Protein AF-0000000080322173 (afdb_homodimer)

Sequence (264 aa):
MVVIEVETRKREEVVDITERIREAVRGKSGIAVVYSTHTTTGLIINEAEAGLMEDIIAHLSNLVPYRAGYRHDMIDSNADAHIKASLLGNSVIIPVEDGRLLLGTWQRILFVELDGPRRRKVHVIVYEAEKGMVVIEVETRKREEVVDITERIREAVRGKSGIAVVYSTHTTTGLIINEAEAGLMEDIIAHLSNLVPYRAGYRHDMIDSNADAHIKASLLGNSVIIPVEDGRLLLGTWQRILFVELDGPRRRKVHVIVYEAEKG

Radius of gyration: 18.62 Å; Cα contacts (8 Å, |Δi|>4): 624; chains: 2; bounding box: 44×54×42 Å

Structure (mmCIF, N/CA/C/O backbone):
data_AF-0000000080322173-model_v1
#
loop_
_entity.id
_entity.type
_entity.pdbx_description
1 polymer 'Secondary thiamine-phosphate synthase enzyme'
#
loop_
_atom_site.group_PDB
_atom_site.id
_atom_site.type_symbol
_atom_site.label_atom_id
_atom_site.label_alt_id
_atom_site.label_comp_id
_atom_site.label_asym_id
_atom_site.label_entity_id
_atom_site.label_seq_id
_atom_site.pdbx_PDB_ins_code
_atom_site.Cartn_x
_atom_site.Cartn_y
_atom_site.Cartn_z
_atom_site.occupancy
_atom_site.B_iso_or_equiv
_atom_site.auth_seq_id
_atom_site.auth_comp_id
_atom_site.auth_asym_id
_atom_site.auth_atom_id
_atom_site.pdbx_PDB_model_num
ATOM 1 N N . MET A 1 1 ? -7.84 19.281 2.578 1 89.19 1 MET A N 1
ATOM 2 C CA . MET A 1 1 ? -6.691 18.516 2.1 1 89.19 1 MET A CA 1
ATOM 3 C C . MET A 1 1 ? -5.477 19.406 1.914 1 89.19 1 MET A C 1
ATOM 5 O O . MET A 1 1 ? -5.582 20.5 1.341 1 89.19 1 MET A O 1
ATOM 9 N N . VAL A 1 2 ? -4.355 18.969 2.477 1 94.06 2 VAL A N 1
ATOM 10 C CA . VAL A 1 2 ? -3.082 19.672 2.35 1 94.06 2 VAL A CA 1
ATOM 11 C C . VAL A 1 2 ? -2.094 18.812 1.566 1 94.06 2 VAL A C 1
ATOM 13 O O . VAL A 1 2 ? -2.027 17.594 1.765 1 94.06 2 VAL A O 1
ATOM 16 N N . VAL A 1 3 ? -1.351 19.453 0.607 1 97.12 3 VAL A N 1
ATOM 17 C CA . VAL A 1 3 ? -0.304 18.75 -0.124 1 97.12 3 VAL A CA 1
ATOM 18 C C . VAL A 1 3 ? 1.068 19.219 0.345 1 97.12 3 VAL A C 1
ATOM 20 O O . VAL A 1 3 ? 1.346 20.422 0.349 1 97.12 3 VAL A O 1
ATOM 23 N N . ILE A 1 4 ? 1.886 18.312 0.67 1 97.38 4 ILE A N 1
ATOM 24 C CA . ILE A 1 4 ? 3.252 18.594 1.098 1 97.38 4 ILE A CA 1
ATOM 25 C C . ILE A 1 4 ? 4.234 18.125 0.027 1 97.38 4 ILE A C 1
ATOM 27 O O . ILE A 1 4 ? 4.066 17.047 -0.542 1 97.38 4 ILE A O 1
ATOM 31 N N . GLU A 1 5 ? 5.23 18.938 -0.159 1 97.94 5 GLU A N 1
ATOM 32 C CA . GLU A 1 5 ? 6.301 18.547 -1.071 1 97.94 5 GLU A CA 1
ATOM 33 C C . GLU A 1 5 ? 7.488 17.969 -0.312 1 97.94 5 GLU A C 1
ATOM 35 O O . GLU A 1 5 ? 7.863 18.469 0.749 1 97.94 5 GLU A O 1
ATOM 40 N N . VAL A 1 6 ? 7.996 16.891 -0.832 1 98.19 6 VAL A N 1
ATOM 41 C CA . VAL A 1 6 ? 9.172 16.25 -0.255 1 98.19 6 VAL A CA 1
ATOM 42 C C . VAL A 1 6 ? 10.266 16.125 -1.313 1 98.19 6 VAL A C 1
A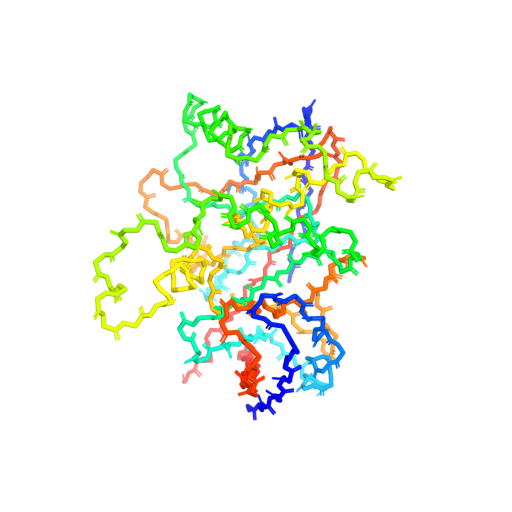TOM 44 O O . VAL A 1 6 ? 10.102 15.422 -2.309 1 98.19 6 VAL A O 1
ATOM 47 N N . GLU A 1 7 ? 11.344 16.766 -1.12 1 98.06 7 GLU A N 1
ATOM 48 C CA . GLU A 1 7 ? 12.5 16.656 -2.006 1 98.06 7 GLU A CA 1
ATOM 49 C C . GLU A 1 7 ? 13.516 15.656 -1.463 1 98.06 7 GLU A C 1
ATOM 51 O O . GLU A 1 7 ? 13.938 15.758 -0.309 1 98.06 7 GLU A O 1
ATOM 56 N N . THR A 1 8 ? 13.875 14.727 -2.312 1 98.38 8 THR A N 1
ATOM 57 C CA . THR A 1 8 ? 14.844 13.719 -1.881 1 98.38 8 THR A CA 1
ATOM 58 C C . THR A 1 8 ? 16.156 13.891 -2.625 1 98.38 8 THR A C 1
ATOM 60 O O . THR A 1 8 ? 16.219 14.562 -3.654 1 98.38 8 THR A O 1
ATOM 63 N N . ARG A 1 9 ? 17.266 13.219 -2.066 1 98.06 9 ARG A N 1
ATOM 64 C CA . ARG A 1 9 ? 18.594 13.5 -2.564 1 98.06 9 ARG A CA 1
ATOM 65 C C . ARG A 1 9 ? 19.297 12.219 -3.018 1 98.06 9 ARG A C 1
ATOM 67 O O . ARG A 1 9 ? 20.344 12.273 -3.668 1 98.06 9 ARG A O 1
ATOM 74 N N . LYS A 1 10 ? 18.781 11.094 -2.662 1 97.94 10 LYS A N 1
ATOM 75 C CA . LYS A 1 10 ? 19.328 9.781 -2.994 1 97.94 10 LYS A CA 1
ATOM 76 C C . LYS A 1 10 ? 18.281 8.883 -3.631 1 97.94 10 LYS A C 1
ATOM 78 O O . LYS A 1 10 ? 17.078 9.18 -3.559 1 97.94 10 LYS A O 1
ATOM 83 N N . ARG A 1 11 ? 18.75 7.855 -4.305 1 98.19 11 ARG A N 1
ATOM 84 C CA . ARG A 1 11 ? 17.812 6.91 -4.891 1 98.19 11 ARG A CA 1
ATOM 85 C C . ARG A 1 11 ? 16.891 6.324 -3.828 1 98.19 11 ARG A C 1
ATOM 87 O O . ARG A 1 11 ? 15.68 6.207 -4.043 1 98.19 11 ARG A O 1
ATOM 94 N N . GLU A 1 12 ? 17.547 5.891 -2.75 1 98.62 12 GLU A N 1
ATOM 95 C CA . GLU A 1 12 ? 16.797 5.414 -1.594 1 98.62 12 GLU A CA 1
ATOM 96 C C . GLU A 1 12 ? 17.109 6.242 -0.351 1 98.62 12 GLU A C 1
ATOM 98 O O . GLU A 1 12 ? 18.281 6.383 0.028 1 98.62 12 GLU A O 1
ATOM 103 N N . GLU A 1 13 ? 16.047 6.746 0.232 1 98.19 13 GLU A N 1
ATOM 104 C CA . GLU A 1 13 ? 16.188 7.688 1.339 1 98.19 13 GLU A CA 1
ATOM 105 C C . GLU A 1 13 ? 14.938 7.707 2.213 1 98.19 13 GLU A C 1
ATOM 107 O O . GLU A 1 13 ? 13.82 7.672 1.703 1 98.19 13 GLU A O 1
ATOM 112 N N . VAL A 1 14 ? 15.172 7.742 3.561 1 98.69 14 VAL A N 1
ATOM 113 C CA . VAL A 1 14 ? 14.062 7.934 4.492 1 98.69 14 VAL A CA 1
ATOM 114 C C . VAL A 1 14 ? 14.047 9.383 4.977 1 98.69 14 VAL A C 1
ATOM 116 O O . VAL A 1 14 ? 15.062 9.906 5.43 1 98.69 14 VAL A O 1
ATOM 119 N N . VAL A 1 15 ? 12.914 10.055 4.828 1 98.69 15 VAL A N 1
ATOM 120 C CA . VAL A 1 15 ? 12.758 11.453 5.215 1 98.69 15 VAL A CA 1
ATOM 121 C C . VAL A 1 15 ? 11.695 11.57 6.305 1 98.69 15 VAL A C 1
ATOM 123 O O . VAL A 1 15 ? 10.562 11.102 6.133 1 98.69 15 VAL A O 1
ATOM 126 N N . ASP A 1 16 ? 12.047 12.148 7.445 1 98.62 16 ASP A N 1
ATOM 127 C CA . ASP A 1 16 ? 11.086 12.445 8.508 1 98.62 16 ASP A CA 1
ATOM 128 C C . ASP A 1 16 ? 10.227 13.656 8.133 1 98.62 16 ASP A C 1
ATOM 130 O O . ASP A 1 16 ? 10.719 14.781 8.086 1 98.62 16 ASP A O 1
ATOM 134 N N . ILE A 1 17 ? 8.93 13.391 7.953 1 98.62 17 ILE A N 1
ATOM 135 C CA . ILE A 1 17 ? 8.07 14.484 7.516 1 98.62 17 ILE A CA 1
ATOM 136 C C . ILE A 1 17 ? 7.066 14.82 8.617 1 98.62 17 ILE A C 1
ATOM 138 O O . ILE A 1 17 ? 6.031 15.438 8.359 1 98.62 17 ILE A O 1
ATOM 142 N N . THR A 1 18 ? 7.32 14.484 9.844 1 98.5 18 THR A N 1
ATOM 143 C CA . THR A 1 18 ? 6.406 14.594 10.977 1 98.5 18 THR A CA 1
ATOM 144 C C . THR A 1 18 ? 6 16.047 11.203 1 98.5 18 THR A C 1
ATOM 146 O O . THR A 1 18 ? 4.816 16.359 11.352 1 98.5 18 THR A O 1
ATOM 149 N N . GLU A 1 19 ? 6.941 16.922 11.211 1 98 19 GLU A N 1
ATOM 150 C CA . GLU A 1 19 ? 6.645 18.312 11.516 1 98 19 GLU A CA 1
ATOM 151 C C . GLU A 1 19 ? 5.77 18.938 10.43 1 98 19 GLU A C 1
ATOM 153 O O . GLU A 1 19 ? 4.918 19.781 10.719 1 98 19 GLU A O 1
ATOM 158 N N . ARG A 1 20 ? 5.98 18.562 9.188 1 97.88 20 ARG A N 1
ATOM 159 C CA . ARG A 1 20 ? 5.148 19.062 8.094 1 97.88 20 ARG A CA 1
ATOM 160 C C . ARG A 1 20 ? 3.709 18.578 8.242 1 97.88 20 ARG A C 1
ATOM 162 O O . ARG A 1 20 ? 2.766 19.312 7.945 1 97.88 20 ARG A O 1
ATOM 169 N N . ILE A 1 21 ? 3.57 17.281 8.727 1 98.25 21 ILE A N 1
ATOM 170 C CA . ILE A 1 21 ? 2.236 16.734 8.953 1 98.25 21 ILE A CA 1
ATOM 171 C C . ILE A 1 21 ? 1.567 17.469 10.109 1 98.25 21 ILE A C 1
ATOM 173 O O . ILE A 1 21 ? 0.382 17.797 10.039 1 98.25 21 ILE A O 1
ATOM 177 N N . ARG A 1 22 ? 2.326 17.719 11.148 1 97.62 22 ARG A N 1
ATOM 178 C CA . ARG A 1 22 ? 1.804 18.453 12.297 1 97.62 22 ARG A CA 1
ATOM 179 C C . ARG A 1 22 ? 1.249 19.812 11.867 1 97.62 22 ARG A C 1
ATOM 181 O O . ARG A 1 22 ? 0.171 20.219 12.312 1 97.62 22 ARG A O 1
ATOM 188 N N . GLU A 1 23 ? 1.966 20.516 11.023 1 97.69 23 GLU A N 1
ATOM 189 C CA . GLU A 1 23 ? 1.522 21.812 10.531 1 97.69 23 GLU A CA 1
ATOM 190 C C . GLU A 1 23 ? 0.247 21.672 9.703 1 97.69 23 GLU A C 1
ATOM 192 O O . GLU A 1 23 ? -0.648 22.516 9.789 1 97.69 23 GLU A O 1
ATOM 197 N N . ALA A 1 24 ? 0.123 20.641 8.961 1 97 24 ALA A N 1
ATOM 198 C CA . ALA A 1 24 ? -0.989 20.438 8.039 1 97 24 ALA A CA 1
ATOM 199 C C . ALA A 1 24 ? -2.285 20.156 8.797 1 97 24 ALA A C 1
ATOM 201 O O . ALA A 1 24 ? -3.377 20.406 8.281 1 97 24 ALA A O 1
ATOM 202 N N . VAL A 1 25 ? -2.18 19.625 10.07 1 96.44 25 VAL A N 1
ATOM 203 C CA . VAL A 1 25 ? -3.396 19.188 10.75 1 96.44 25 VAL A CA 1
ATOM 204 C C . VAL A 1 25 ? -3.752 20.156 11.867 1 96.44 25 VAL A C 1
ATOM 206 O O . VAL A 1 25 ? -4.613 19.875 12.703 1 96.44 25 VAL A O 1
ATOM 209 N N . ARG A 1 26 ? -3.051 21.25 11.898 1 95.19 26 ARG A N 1
ATOM 210 C CA . ARG A 1 26 ? -3.27 22.219 12.961 1 95.19 26 ARG A CA 1
ATOM 211 C C . ARG A 1 26 ? -4.746 22.578 13.086 1 95.19 26 ARG A C 1
ATOM 213 O O . ARG A 1 26 ? -5.41 22.844 12.086 1 95.19 26 ARG A O 1
ATOM 220 N N . GLY A 1 27 ? -5.262 22.547 14.336 1 93.38 27 GLY A N 1
ATOM 221 C CA . GLY A 1 27 ? -6.621 22.969 14.641 1 93.38 27 GLY A CA 1
ATOM 222 C C . GLY A 1 27 ? -7.672 21.969 14.203 1 93.38 27 GLY A C 1
ATOM 223 O O . GLY A 1 27 ? -8.867 22.25 14.258 1 93.38 27 GLY A O 1
ATOM 224 N N . LYS A 1 28 ? -7.297 20.859 13.742 1 92.62 28 LYS A N 1
ATOM 225 C CA . LYS A 1 28 ? -8.242 19.859 13.258 1 92.62 28 LYS A CA 1
ATOM 226 C C . LYS A 1 28 ? -8.367 18.688 14.227 1 92.62 28 LYS A C 1
ATOM 228 O O . LYS A 1 28 ? -7.48 18.484 15.055 1 92.62 28 LYS A O 1
ATOM 233 N N . SER A 1 29 ? -9.508 17.984 14.188 1 92.81 29 SER A N 1
ATOM 234 C CA . SER A 1 29 ? -9.75 16.75 14.914 1 92.81 29 SER A CA 1
ATOM 235 C C . SER A 1 29 ? -10.391 15.695 14.016 1 92.81 29 SER A C 1
ATOM 237 O O . SER A 1 29 ? -11.188 16.016 13.141 1 92.81 29 SER A O 1
ATOM 239 N N . GLY A 1 30 ? -10.039 14.422 14.211 1 92.75 30 GLY A N 1
ATOM 240 C CA . GLY A 1 30 ? -10.5 13.312 13.406 1 92.75 30 GLY A CA 1
ATOM 241 C C . GLY A 1 30 ? -9.414 12.289 13.117 1 92.75 30 GLY A C 1
ATOM 242 O O . GLY A 1 30 ? -8.633 11.938 14 1 92.75 30 GLY A O 1
ATOM 243 N N . ILE A 1 31 ? -9.461 11.805 11.953 1 93.56 31 ILE A N 1
ATOM 244 C CA . ILE A 1 31 ? -8.438 10.875 11.484 1 93.56 31 ILE A CA 1
ATOM 245 C C . ILE A 1 31 ? -7.668 11.492 10.32 1 93.56 31 ILE A C 1
ATOM 247 O O . ILE A 1 31 ? -8.266 11.914 9.328 1 93.56 31 ILE A O 1
ATOM 251 N N . ALA A 1 32 ? -6.375 11.609 10.555 1 94.94 32 ALA A N 1
ATOM 252 C CA . ALA A 1 32 ? -5.523 12.078 9.461 1 94.94 32 ALA A CA 1
ATOM 253 C C . ALA A 1 32 ? -5.055 10.914 8.594 1 94.94 32 ALA A C 1
ATOM 255 O O . ALA A 1 32 ? -4.504 9.93 9.102 1 94.94 32 ALA A O 1
ATOM 256 N N . VAL A 1 33 ? -5.301 11 7.312 1 96.56 33 VAL A N 1
ATOM 257 C CA . VAL A 1 33 ? -4.758 10.086 6.316 1 96.56 33 VAL A CA 1
ATOM 258 C C . VAL A 1 33 ? -3.598 10.75 5.578 1 96.56 33 VAL A C 1
ATOM 260 O O . VAL A 1 33 ? -3.779 11.781 4.93 1 96.56 33 VAL A O 1
ATOM 263 N N . VAL A 1 34 ? -2.404 10.25 5.793 1 98.06 34 VAL A N 1
ATOM 264 C CA . VAL A 1 34 ? -1.222 10.648 5.035 1 98.06 34 VAL A CA 1
ATOM 265 C C . VAL A 1 34 ? -1.017 9.688 3.861 1 98.06 34 VAL A C 1
ATOM 267 O O . VAL A 1 34 ? -0.882 8.477 4.059 1 98.06 34 VAL A O 1
ATOM 270 N N . TYR A 1 35 ? -0.939 10.273 2.637 1 98.38 35 TYR A N 1
ATOM 271 C CA . TYR A 1 35 ? -1.187 9.469 1.45 1 98.38 35 TYR A CA 1
ATOM 272 C C . TYR A 1 35 ? -0.245 9.859 0.317 1 98.38 35 TYR A C 1
ATOM 274 O O . TYR A 1 35 ? -0.155 11.031 -0.048 1 98.38 35 TYR A O 1
ATOM 282 N N . SER A 1 36 ? 0.453 8.883 -0.216 1 98.5 36 SER A N 1
ATOM 283 C CA . SER A 1 36 ? 1.308 9.109 -1.377 1 98.5 36 SER A CA 1
ATOM 284 C C . SER A 1 36 ? 0.641 8.617 -2.658 1 98.5 36 SER A C 1
ATOM 286 O O . SER A 1 36 ? 0.023 7.551 -2.676 1 98.5 36 SER A O 1
ATOM 288 N N . THR A 1 37 ? 0.828 9.375 -3.717 1 97.94 37 THR A N 1
ATOM 289 C CA . THR A 1 37 ? 0.279 9 -5.016 1 97.94 37 THR A CA 1
ATOM 290 C C . THR A 1 37 ? 1.372 8.445 -5.926 1 97.94 37 THR A C 1
ATOM 292 O O . THR A 1 37 ? 1.186 8.352 -7.141 1 97.94 37 THR A O 1
ATOM 295 N N . HIS A 1 38 ? 2.482 8.141 -5.398 1 98.38 38 HIS A N 1
ATOM 296 C CA . HIS A 1 38 ? 3.615 7.59 -6.133 1 98.38 38 HIS A CA 1
ATOM 297 C C . HIS A 1 38 ? 3.697 6.074 -5.969 1 98.38 38 HIS A C 1
ATOM 299 O O . HIS A 1 38 ? 3.373 5.547 -4.902 1 98.38 38 HIS A O 1
ATOM 305 N N . THR A 1 39 ? 4.184 5.379 -6.977 1 98.5 39 THR A N 1
ATOM 306 C CA . THR A 1 39 ? 4.219 3.92 -6.949 1 98.5 39 THR A CA 1
ATOM 307 C C . THR A 1 39 ? 5.582 3.422 -6.477 1 98.5 39 THR A C 1
ATOM 309 O O . THR A 1 39 ? 5.793 2.217 -6.324 1 98.5 39 THR A O 1
ATOM 312 N N . THR A 1 40 ? 6.527 4.352 -6.234 1 98.75 40 THR A N 1
ATOM 313 C CA . THR A 1 40 ? 7.863 3.93 -5.832 1 98.75 40 THR A CA 1
ATOM 314 C C . THR A 1 40 ? 8.273 4.605 -4.523 1 98.75 40 THR A C 1
ATOM 316 O O . THR A 1 40 ? 9.453 4.918 -4.324 1 98.75 40 THR A O 1
ATOM 319 N N . THR A 1 41 ? 7.324 4.922 -3.715 1 98.75 41 THR A N 1
ATOM 320 C CA . THR A 1 41 ? 7.551 5.43 -2.367 1 98.75 41 THR A CA 1
ATOM 321 C C . THR A 1 41 ? 6.723 4.656 -1.349 1 98.75 41 THR A C 1
ATOM 323 O O . THR A 1 41 ? 5.812 3.912 -1.72 1 98.75 41 THR A O 1
ATOM 326 N N . GLY A 1 42 ? 7.07 4.777 -0.098 1 98.56 42 GLY A N 1
ATOM 327 C CA . GLY A 1 42 ? 6.289 4.246 1.008 1 98.56 42 GLY A CA 1
ATOM 328 C C . GLY A 1 42 ? 6.078 5.25 2.125 1 98.56 42 GLY A C 1
ATOM 329 O O . GLY A 1 42 ? 6.766 6.27 2.189 1 98.56 42 GLY A O 1
ATOM 330 N N . LEU A 1 43 ? 5.117 5 2.953 1 98.75 43 LEU A N 1
ATOM 331 C CA . LEU A 1 43 ? 4.852 5.734 4.188 1 98.75 43 LEU A CA 1
ATOM 332 C C . LEU A 1 43 ? 4.773 4.785 5.379 1 98.75 43 LEU A C 1
ATOM 334 O O . LEU A 1 43 ? 4.004 3.822 5.363 1 98.75 43 LEU A O 1
ATOM 338 N N . ILE A 1 44 ? 5.617 5.051 6.406 1 98.5 44 ILE A N 1
ATOM 339 C CA . ILE A 1 44 ? 5.609 4.199 7.59 1 98.5 44 ILE A CA 1
ATOM 340 C C . ILE A 1 44 ? 5.688 5.059 8.852 1 98.5 44 ILE A C 1
ATOM 342 O O . ILE A 1 44 ? 6 6.25 8.773 1 98.5 44 ILE A O 1
ATOM 346 N N . ILE A 1 45 ? 5.281 4.535 10 1 98.19 45 ILE A N 1
ATOM 347 C CA . ILE A 1 45 ? 5.434 5.148 11.312 1 98.19 45 ILE A CA 1
ATOM 348 C C . ILE A 1 45 ? 6.418 4.336 12.148 1 98.19 45 ILE A C 1
ATOM 350 O O . ILE A 1 45 ? 6.203 3.146 12.398 1 98.19 45 ILE A O 1
ATOM 354 N N . ASN A 1 46 ? 7.52 4.914 12.461 1 97.88 46 ASN A N 1
ATOM 355 C CA . ASN A 1 46 ? 8.578 4.297 13.25 1 97.88 46 ASN A CA 1
ATOM 356 C C . ASN A 1 46 ? 9.492 5.348 13.883 1 97.88 46 ASN A C 1
ATOM 358 O O . ASN A 1 46 ? 9.125 6.523 13.969 1 97.88 46 ASN A O 1
ATOM 362 N N . GLU A 1 47 ? 10.578 4.957 14.422 1 98.06 47 GLU A N 1
ATOM 363 C CA . GLU A 1 47 ? 11.539 5.879 15.016 1 98.06 47 GLU A CA 1
ATOM 364 C C . GLU A 1 47 ? 12.461 6.48 13.961 1 98.06 47 GLU A C 1
ATOM 366 O O . GLU A 1 47 ? 12.914 5.781 13.055 1 9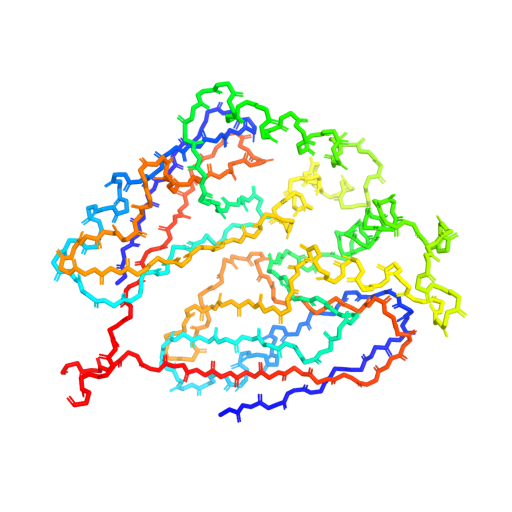8.06 47 GLU A O 1
ATOM 371 N N . ALA A 1 48 ? 12.703 7.801 14.023 1 97.44 48 ALA A N 1
ATOM 372 C CA . ALA A 1 48 ? 13.562 8.484 13.062 1 97.44 48 ALA A CA 1
ATOM 373 C C . ALA A 1 48 ? 14.992 8.578 13.578 1 97.44 48 ALA A C 1
ATOM 375 O O . ALA A 1 48 ? 15.57 9.664 13.633 1 97.44 48 ALA A O 1
ATOM 376 N N . GLU A 1 49 ? 15.578 7.496 14.008 1 98 49 GLU A N 1
ATOM 377 C CA . GLU A 1 49 ? 16.984 7.422 14.352 1 98 49 GLU A CA 1
ATOM 378 C C . GLU A 1 49 ? 17.844 7.121 13.125 1 98 49 GLU A C 1
ATOM 380 O O . GLU A 1 49 ? 17.5 6.25 12.32 1 98 49 GLU A O 1
ATOM 385 N N . ALA A 1 50 ? 18.875 7.867 12.945 1 97.56 50 ALA A N 1
ATOM 386 C CA . ALA A 1 50 ? 19.641 7.855 11.703 1 97.56 50 ALA A CA 1
ATOM 387 C C . ALA A 1 50 ? 20.094 6.441 11.352 1 97.56 50 ALA A C 1
ATOM 389 O O . ALA A 1 50 ? 19.984 6.012 10.203 1 97.56 50 ALA A O 1
ATOM 390 N N . GLY A 1 51 ? 20.672 5.746 12.273 1 97.88 51 GLY A N 1
ATOM 391 C CA . GLY A 1 51 ? 21.109 4.383 12.031 1 97.88 51 GLY A CA 1
ATOM 392 C C . GLY A 1 51 ? 19.984 3.453 11.641 1 97.88 51 GLY A C 1
ATOM 393 O O . GLY A 1 51 ? 20.125 2.615 10.75 1 97.88 51 GLY A O 1
ATOM 394 N N . LEU A 1 52 ? 18.812 3.578 12.375 1 97.38 52 LEU A N 1
ATOM 395 C CA . LEU A 1 52 ? 17.641 2.75 12.07 1 97.38 52 LEU A CA 1
ATOM 396 C C . LEU A 1 52 ? 17.125 3.035 10.664 1 97.38 52 LEU A C 1
ATOM 398 O O . LEU A 1 52 ? 16.766 2.109 9.938 1 97.38 52 LEU A O 1
ATOM 402 N N . MET A 1 53 ? 17.062 4.316 10.258 1 96.88 53 MET A N 1
ATOM 403 C CA . MET A 1 53 ? 16.609 4.703 8.93 1 96.88 53 MET A CA 1
ATOM 404 C C . MET A 1 53 ? 17.516 4.09 7.855 1 96.88 53 MET A C 1
ATOM 406 O O . MET A 1 53 ? 17.016 3.623 6.824 1 96.88 53 MET A O 1
ATOM 410 N N . GLU A 1 54 ? 18.797 4.066 8.117 1 97.06 54 GLU A N 1
ATOM 411 C CA . GLU A 1 54 ? 19.703 3.408 7.195 1 97.06 54 GLU A CA 1
ATOM 412 C C . GLU A 1 54 ? 19.484 1.899 7.168 1 97.06 54 GLU A C 1
ATOM 414 O O . GLU A 1 54 ? 19.562 1.271 6.113 1 97.06 54 GLU A O 1
ATOM 419 N N . ASP A 1 55 ? 19.203 1.295 8.352 1 98.31 55 ASP A N 1
ATOM 420 C CA . ASP A 1 55 ? 18.969 -0.142 8.445 1 98.31 55 ASP A CA 1
ATOM 421 C C . ASP A 1 55 ? 17.719 -0.543 7.668 1 98.31 55 ASP A C 1
ATOM 423 O O . ASP A 1 55 ? 17.672 -1.606 7.047 1 98.31 55 ASP A O 1
ATOM 427 N N . ILE A 1 56 ? 16.703 0.301 7.738 1 97.06 56 ILE A N 1
ATOM 428 C CA . ILE A 1 56 ? 15.461 0.039 7.008 1 97.06 56 ILE A CA 1
ATOM 429 C C . ILE A 1 56 ? 15.758 -0.072 5.516 1 97.06 56 ILE A C 1
ATOM 431 O O . ILE A 1 56 ? 15.367 -1.047 4.867 1 97.06 56 ILE A O 1
ATOM 435 N N . ILE A 1 57 ? 16.484 0.844 4.977 1 97.88 57 ILE A N 1
ATOM 436 C CA . ILE A 1 57 ? 16.828 0.846 3.557 1 97.88 57 ILE A CA 1
ATOM 437 C C . ILE A 1 57 ? 17.672 -0.377 3.23 1 97.88 57 ILE A C 1
ATOM 439 O O . ILE A 1 57 ? 17.438 -1.064 2.236 1 97.88 57 ILE A O 1
ATOM 443 N N . ALA A 1 58 ? 18.672 -0.649 4.086 1 97.31 58 ALA A N 1
ATOM 444 C CA . ALA A 1 58 ? 19.578 -1.77 3.842 1 97.31 58 ALA A CA 1
ATOM 445 C C . ALA A 1 58 ? 18.812 -3.092 3.814 1 97.31 58 ALA A C 1
ATOM 447 O O . ALA A 1 58 ? 19.062 -3.939 2.951 1 97.31 58 ALA A O 1
ATOM 448 N N . HIS A 1 59 ? 17.953 -3.225 4.738 1 96.81 59 HIS A N 1
ATOM 449 C CA . HIS A 1 59 ? 17.219 -4.48 4.805 1 96.81 59 HIS A CA 1
ATOM 450 C C . HIS A 1 59 ? 16.266 -4.621 3.627 1 96.81 59 HIS A C 1
ATOM 452 O O . HIS A 1 59 ? 16.141 -5.703 3.047 1 96.81 59 HIS A O 1
ATOM 458 N N . LEU A 1 60 ? 15.602 -3.57 3.25 1 97 60 LEU A N 1
ATOM 459 C CA . LEU A 1 60 ? 14.734 -3.604 2.074 1 97 60 LEU A CA 1
ATOM 460 C C . LEU A 1 60 ? 15.531 -3.969 0.826 1 97 60 LEU A C 1
ATOM 462 O O . LEU A 1 60 ? 15.055 -4.738 -0.014 1 97 60 LEU A O 1
ATOM 466 N N . SER A 1 61 ? 16.703 -3.432 0.724 1 96.5 61 SER A N 1
ATOM 467 C CA . SER A 1 61 ? 17.547 -3.701 -0.431 1 96.5 61 SER A CA 1
ATOM 468 C C . SER A 1 61 ? 17.969 -5.168 -0.479 1 96.5 61 SER A C 1
ATOM 470 O O . SER A 1 61 ? 18.141 -5.734 -1.561 1 96.5 61 SER A O 1
ATOM 472 N N . ASN A 1 62 ? 18.156 -5.758 0.676 1 95.69 62 ASN A N 1
ATOM 473 C CA . ASN A 1 62 ? 18.469 -7.184 0.742 1 95.69 62 ASN A CA 1
ATOM 474 C C . ASN A 1 62 ? 17.25 -8.031 0.367 1 95.69 62 ASN A C 1
ATOM 476 O O . ASN A 1 62 ? 17.391 -9.047 -0.321 1 95.69 62 ASN A O 1
ATOM 480 N N . LEU A 1 63 ? 16.109 -7.645 0.825 1 95.31 63 LEU A N 1
ATOM 481 C CA . LEU A 1 63 ? 14.875 -8.383 0.593 1 95.31 63 LEU A CA 1
ATOM 482 C C . LEU A 1 63 ? 14.469 -8.312 -0.874 1 95.31 63 LEU A C 1
ATOM 484 O O . LEU A 1 63 ? 13.961 -9.289 -1.43 1 95.31 63 LEU A O 1
ATOM 488 N N . VAL A 1 64 ? 14.547 -7.141 -1.488 1 97.31 64 VAL A N 1
ATOM 489 C CA . VAL A 1 64 ? 14.203 -6.863 -2.881 1 97.31 64 VAL A CA 1
ATOM 490 C C . VAL A 1 64 ? 15.383 -6.188 -3.576 1 97.31 64 VAL A C 1
ATOM 492 O O . VAL A 1 64 ? 15.398 -4.961 -3.729 1 97.31 64 VAL A O 1
ATOM 495 N N . PRO A 1 65 ? 16.281 -6.977 -4.102 1 96.75 65 PRO A N 1
ATOM 496 C CA . PRO A 1 65 ? 17.516 -6.402 -4.633 1 96.75 65 PRO A CA 1
ATOM 497 C C . PRO A 1 65 ? 17.297 -5.66 -5.953 1 96.75 65 PRO A C 1
ATOM 499 O O . PRO A 1 65 ? 16.391 -5.996 -6.711 1 96.75 65 PRO A O 1
ATOM 502 N N . TYR A 1 66 ? 18.125 -4.641 -6.16 1 95.5 66 TYR A N 1
ATOM 503 C CA . TYR A 1 66 ? 18.172 -3.881 -7.406 1 95.5 66 TYR A CA 1
ATOM 504 C C . TYR A 1 66 ? 18.609 -4.762 -8.57 1 95.5 66 TYR A C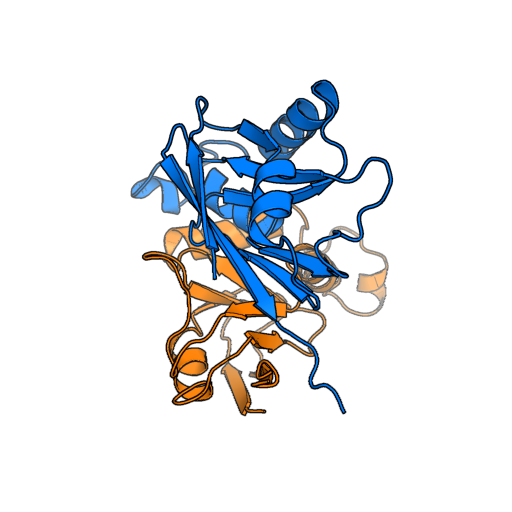 1
ATOM 506 O O . TYR A 1 66 ? 19.531 -5.562 -8.43 1 95.5 66 TYR A O 1
ATOM 514 N N . ARG A 1 67 ? 17.875 -4.66 -9.672 1 93.31 67 ARG A N 1
ATOM 515 C CA . ARG A 1 67 ? 18.203 -5.316 -10.93 1 93.31 67 ARG A CA 1
ATOM 516 C C . ARG A 1 67 ? 18.406 -6.816 -10.734 1 93.31 67 ARG A C 1
ATOM 518 O O . ARG A 1 67 ? 19.438 -7.367 -11.133 1 93.31 67 ARG A O 1
ATOM 525 N N . ALA A 1 68 ? 17.484 -7.488 -10.227 1 94.12 68 ALA A N 1
ATOM 526 C CA . ALA A 1 68 ? 17.562 -8.914 -9.938 1 94.12 68 ALA A CA 1
ATOM 527 C C . ALA A 1 68 ? 16.844 -9.734 -11 1 94.12 68 ALA A C 1
ATOM 529 O O . ALA A 1 68 ? 16.25 -10.773 -10.703 1 94.12 68 ALA A O 1
ATOM 530 N N . GLY A 1 69 ? 16.859 -9.219 -12.273 1 94.38 69 GLY A N 1
ATOM 531 C CA . GLY A 1 69 ? 16.281 -9.961 -13.383 1 94.38 69 GLY A CA 1
ATOM 532 C C . GLY A 1 69 ? 14.766 -9.812 -13.469 1 94.38 69 GLY A C 1
ATOM 533 O O . GLY A 1 69 ? 14.078 -10.719 -13.945 1 94.38 69 GLY A O 1
ATOM 534 N N . TYR A 1 70 ? 14.305 -8.672 -13.07 1 96.25 70 TYR A N 1
ATOM 535 C CA . TYR A 1 70 ? 12.867 -8.406 -13.086 1 96.25 70 TYR A CA 1
ATOM 536 C C . TYR A 1 70 ? 12.367 -8.18 -14.508 1 96.25 70 TYR A C 1
ATOM 538 O O . TYR A 1 70 ? 13.047 -7.535 -15.312 1 96.25 70 TYR A O 1
ATOM 546 N N . ARG A 1 71 ? 11.227 -8.656 -14.766 1 96.88 71 ARG A N 1
ATOM 547 C CA . ARG A 1 71 ? 10.594 -8.445 -16.062 1 96.88 71 ARG A CA 1
ATOM 548 C C . ARG A 1 71 ? 10.336 -6.961 -16.312 1 96.88 71 ARG A C 1
ATOM 550 O O . ARG A 1 71 ? 10.57 -6.461 -17.406 1 96.88 71 ARG A O 1
ATOM 557 N N . HIS A 1 72 ? 9.82 -6.23 -15.32 1 96.75 72 HIS A N 1
ATOM 558 C CA . HIS A 1 72 ? 9.516 -4.809 -15.438 1 96.75 72 HIS A CA 1
ATOM 559 C C . HIS A 1 72 ? 10.758 -4.008 -15.828 1 96.75 72 HIS A C 1
ATOM 561 O O . HIS A 1 72 ? 10.648 -2.93 -16.406 1 96.75 72 HIS A O 1
ATOM 567 N N . ASP A 1 73 ? 11.898 -4.473 -15.555 1 96.19 73 ASP A N 1
ATOM 568 C CA . ASP A 1 73 ? 13.133 -3.74 -15.82 1 96.19 73 ASP A CA 1
ATOM 569 C C . ASP A 1 73 ? 13.398 -3.658 -17.328 1 96.19 73 ASP A C 1
ATOM 571 O O . ASP A 1 73 ? 14.258 -2.889 -17.766 1 96.19 73 ASP A O 1
ATOM 575 N N . MET A 1 74 ? 12.648 -4.391 -18.062 1 95.31 74 MET A N 1
ATOM 576 C CA . MET A 1 74 ? 12.742 -4.297 -19.516 1 95.31 74 MET A CA 1
ATOM 577 C C . MET A 1 74 ? 12.25 -2.941 -20.016 1 95.31 74 MET A C 1
ATOM 579 O O . MET A 1 74 ? 12.625 -2.498 -21.094 1 95.31 74 MET A O 1
ATOM 583 N N . ILE A 1 75 ? 11.438 -2.299 -19.188 1 93.81 75 ILE A N 1
ATOM 584 C CA . ILE A 1 75 ? 10.875 -1.035 -19.641 1 93.81 75 ILE A CA 1
ATOM 5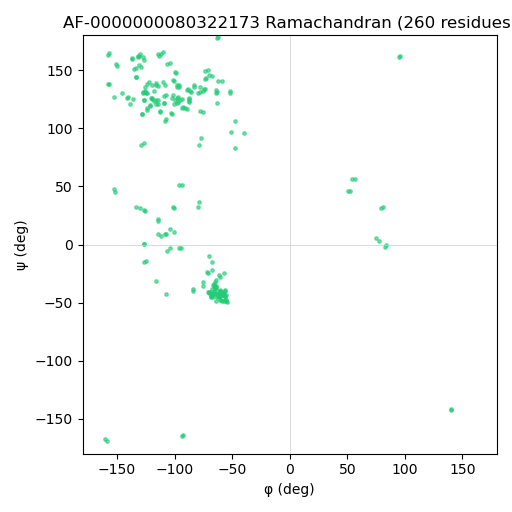85 C C . ILE A 1 75 ? 11.367 0.107 -18.766 1 93.81 75 ILE A C 1
ATOM 587 O O . ILE A 1 75 ? 11.414 1.261 -19.188 1 93.81 75 ILE A O 1
ATOM 591 N N . ASP A 1 76 ? 11.625 -0.185 -17.484 1 92.31 76 ASP A N 1
ATOM 592 C CA . ASP A 1 76 ? 12.109 0.81 -16.516 1 92.31 76 ASP A CA 1
ATOM 593 C C . ASP A 1 76 ? 12.93 0.157 -15.414 1 92.31 76 ASP A C 1
ATOM 595 O O . ASP A 1 76 ? 12.469 -0.779 -14.758 1 92.31 76 ASP A O 1
ATOM 599 N N . SER A 1 77 ? 14.055 0.512 -15.094 1 95.38 77 SER A N 1
ATOM 600 C CA . SER A 1 77 ? 15.031 -0.134 -14.227 1 95.38 77 SER A CA 1
ATOM 601 C C . SER A 1 77 ? 14.703 0.087 -12.758 1 95.38 77 SER A C 1
ATOM 603 O O . SER A 1 77 ? 15.594 0.344 -11.945 1 95.38 77 SER A O 1
ATOM 605 N N . ASN A 1 78 ? 13.367 0.083 -12.453 1 98.25 78 ASN A N 1
ATOM 606 C CA . ASN A 1 78 ? 13.031 0.378 -11.062 1 98.25 78 ASN A CA 1
ATOM 607 C C . ASN A 1 78 ? 12 -0.606 -10.516 1 98.25 78 ASN A C 1
ATOM 609 O O . ASN A 1 78 ? 11.172 -0.245 -9.672 1 98.25 78 ASN A O 1
ATOM 613 N N . ALA A 1 79 ? 12.039 -1.872 -10.992 1 98.25 79 ALA A N 1
ATOM 614 C CA . ALA A 1 79 ? 11.133 -2.896 -10.484 1 98.25 79 ALA A CA 1
ATOM 615 C C . ALA A 1 79 ? 11.266 -3.051 -8.977 1 98.25 79 ALA A C 1
ATOM 617 O O . ALA A 1 79 ? 10.258 -3.184 -8.266 1 98.25 79 ALA A O 1
ATOM 618 N N . ASP A 1 80 ? 12.477 -3.037 -8.492 1 98.06 80 ASP A N 1
ATOM 619 C CA . ASP A 1 80 ? 12.719 -3.197 -7.062 1 98.06 80 ASP A CA 1
ATOM 620 C C . ASP A 1 80 ? 11.992 -2.121 -6.258 1 98.06 80 ASP A C 1
ATOM 622 O O . ASP A 1 80 ? 11.422 -2.408 -5.203 1 98.06 80 ASP A O 1
ATOM 626 N N . ALA A 1 81 ? 12 -0.884 -6.734 1 98.62 81 ALA A N 1
ATOM 627 C CA . ALA A 1 81 ? 11.359 0.231 -6.047 1 98.62 81 ALA A CA 1
ATOM 628 C C . ALA A 1 81 ? 9.852 0.002 -5.922 1 98.62 81 ALA A C 1
ATOM 630 O O . ALA A 1 81 ? 9.266 0.26 -4.867 1 98.62 81 ALA A O 1
ATOM 631 N N . HIS A 1 82 ? 9.227 -0.451 -6.953 1 98.69 82 HIS A N 1
ATOM 632 C CA . HIS A 1 82 ? 7.797 -0.758 -6.945 1 98.69 82 HIS A CA 1
ATOM 633 C C . HIS A 1 82 ? 7.477 -1.854 -5.938 1 98.69 82 HIS A C 1
ATOM 635 O O . HIS A 1 82 ? 6.5 -1.752 -5.191 1 98.69 82 HIS A O 1
ATOM 641 N N . ILE A 1 83 ? 8.266 -2.895 -5.918 1 98.12 83 ILE A N 1
ATOM 642 C CA . ILE A 1 83 ? 8.016 -4.031 -5.043 1 98.12 83 ILE A CA 1
ATOM 643 C C . ILE A 1 83 ? 8.227 -3.619 -3.586 1 98.12 83 ILE A C 1
ATOM 645 O O . ILE A 1 83 ? 7.402 -3.924 -2.721 1 98.12 83 ILE A O 1
ATOM 649 N N . LYS A 1 84 ? 9.328 -2.895 -3.312 1 98.19 84 LYS A N 1
ATOM 650 C CA . LYS A 1 84 ? 9.547 -2.375 -1.965 1 98.19 84 LYS A CA 1
ATOM 651 C C . LYS A 1 84 ? 8.367 -1.519 -1.509 1 98.19 84 LYS A C 1
ATOM 653 O O . LYS A 1 84 ? 7.902 -1.65 -0.376 1 98.19 84 LYS A O 1
ATOM 658 N N . ALA A 1 85 ? 7.898 -0.641 -2.398 1 98.56 85 ALA A N 1
ATOM 659 C CA . ALA A 1 85 ? 6.777 0.237 -2.084 1 98.56 85 ALA A CA 1
ATOM 660 C C . ALA A 1 85 ? 5.523 -0.571 -1.75 1 98.56 85 ALA A C 1
ATOM 662 O O . ALA A 1 85 ? 4.777 -0.219 -0.835 1 98.56 85 ALA A O 1
ATOM 663 N N . SER A 1 86 ? 5.285 -1.621 -2.457 1 97.31 86 SER A N 1
ATOM 664 C CA . SER A 1 86 ? 4.121 -2.473 -2.23 1 97.31 86 SER A CA 1
ATOM 665 C C . SER A 1 86 ? 4.188 -3.145 -0.863 1 97.31 86 SER A C 1
ATOM 667 O O . SER A 1 86 ? 3.154 -3.373 -0.23 1 97.31 86 SER A O 1
ATOM 669 N N . LEU A 1 87 ? 5.355 -3.438 -0.405 1 96.38 87 LEU A N 1
ATOM 670 C CA . LEU A 1 87 ? 5.535 -4.074 0.894 1 96.38 87 LEU A CA 1
ATOM 671 C C . LEU A 1 87 ? 5.328 -3.072 2.025 1 96.38 87 LEU A C 1
ATOM 673 O O . LEU A 1 87 ? 4.836 -3.432 3.098 1 96.38 87 LEU A O 1
ATOM 677 N N . LEU A 1 88 ? 5.668 -1.837 1.788 1 96.94 88 LEU A N 1
ATOM 678 C CA . LEU A 1 88 ? 5.613 -0.821 2.834 1 96.94 88 LEU A CA 1
ATOM 679 C C . LEU A 1 88 ? 4.207 -0.239 2.951 1 96.94 88 LEU A C 1
ATOM 681 O O . LEU A 1 88 ? 3.734 0.035 4.055 1 96.94 88 LEU A O 1
ATOM 685 N N . GLY A 1 89 ? 3.623 -0.06 1.726 1 96.88 89 GLY A N 1
ATOM 686 C CA . GLY A 1 89 ? 2.354 0.645 1.679 1 96.88 89 GLY A CA 1
ATOM 687 C C . GLY A 1 89 ? 2.502 2.123 1.376 1 96.88 89 GLY A C 1
ATOM 688 O O . GLY A 1 89 ? 3.568 2.703 1.591 1 96.88 89 GLY A O 1
ATOM 689 N N . ASN A 1 90 ? 1.371 2.795 0.945 1 98.25 90 ASN A N 1
ATOM 690 C CA . ASN A 1 90 ? 1.449 4.172 0.461 1 98.25 90 ASN A CA 1
ATOM 691 C C . ASN A 1 90 ? 0.696 5.129 1.377 1 98.25 90 ASN A C 1
ATOM 693 O O . ASN A 1 90 ? 0.481 6.293 1.024 1 98.25 90 ASN A O 1
ATOM 697 N N . SER A 1 91 ? 0.257 4.582 2.559 1 98.19 91 SER A N 1
ATOM 698 C CA . SER A 1 91 ? -0.501 5.461 3.445 1 98.19 91 SER A CA 1
ATOM 699 C C . SER A 1 91 ? -0.314 5.066 4.906 1 98.19 91 SER A C 1
ATOM 701 O O . SER A 1 91 ? 0.059 3.928 5.207 1 98.19 91 SER A O 1
ATOM 703 N N . VAL A 1 92 ? -0.506 6.039 5.805 1 97.94 92 VAL A N 1
ATOM 704 C CA . VAL A 1 92 ? -0.629 5.812 7.238 1 97.94 92 VAL A CA 1
ATOM 705 C C . VAL A 1 92 ? -1.796 6.629 7.793 1 97.94 92 VAL A C 1
ATOM 707 O O . VAL A 1 92 ? -2.176 7.648 7.219 1 97.94 92 VAL A O 1
ATOM 710 N N . ILE A 1 93 ? -2.355 6.148 8.789 1 96.31 93 ILE A N 1
ATOM 711 C CA . ILE A 1 93 ? -3.498 6.762 9.453 1 96.31 93 ILE A CA 1
ATOM 712 C C . ILE A 1 93 ? -3.127 7.129 10.883 1 96.31 93 ILE A C 1
ATOM 714 O O . ILE A 1 93 ? -2.51 6.332 11.594 1 96.31 93 ILE A O 1
ATOM 718 N N . ILE A 1 94 ? -3.471 8.383 11.227 1 95.62 94 ILE A N 1
ATOM 719 C CA . ILE A 1 94 ? -3.123 8.852 12.562 1 95.62 94 ILE A CA 1
ATOM 720 C C . ILE A 1 94 ? -4.309 9.602 13.172 1 95.62 94 ILE A C 1
ATOM 722 O O . ILE A 1 94 ? -4.832 10.539 12.57 1 95.62 94 ILE A O 1
ATOM 726 N N . PRO A 1 95 ? -4.77 9.195 14.359 1 94.5 95 PRO A N 1
ATOM 727 C CA . PRO A 1 95 ? -5.758 10.031 15.039 1 94.5 95 PRO A CA 1
ATOM 728 C C . PRO A 1 95 ? -5.215 11.422 15.383 1 94.5 95 PRO A C 1
ATOM 730 O O . PRO A 1 95 ? -4.035 11.562 15.719 1 94.5 95 PRO A O 1
ATOM 733 N N . VAL A 1 96 ? -6.035 12.414 15.227 1 94.81 96 VAL A N 1
ATOM 734 C CA . VAL A 1 96 ? -5.699 13.805 15.523 1 94.81 96 VAL A CA 1
ATOM 735 C C . VAL A 1 96 ? -6.727 14.383 16.484 1 94.81 96 VAL A C 1
ATOM 737 O O . VAL A 1 96 ? -7.934 14.219 16.297 1 94.81 96 VAL A O 1
ATOM 740 N N . GLU A 1 97 ? -6.25 15.023 17.516 1 93.88 97 GLU A N 1
ATOM 741 C CA . GLU A 1 97 ? -7.102 15.758 18.453 1 93.88 97 GLU A CA 1
ATOM 742 C C . GLU A 1 97 ? -6.598 17.188 18.656 1 93.88 97 GLU A C 1
ATOM 744 O O . GLU A 1 97 ? -5.527 17.391 19.219 1 93.88 97 GLU A O 1
ATOM 749 N N . ASP A 1 98 ? -7.422 18.156 18.156 1 93.25 98 ASP A N 1
ATOM 750 C CA . ASP A 1 98 ? -7.09 19.578 18.266 1 93.25 98 ASP A CA 1
ATOM 751 C C . ASP A 1 98 ? -5.672 19.844 17.766 1 93.25 98 ASP A C 1
ATOM 753 O O . ASP A 1 98 ? -4.863 20.438 18.484 1 93.25 98 ASP A O 1
ATOM 757 N N . GLY A 1 99 ? -5.391 19.281 16.641 1 94.19 99 GLY A N 1
ATOM 758 C CA . GLY A 1 99 ? -4.129 19.547 15.969 1 94.19 99 GLY A CA 1
ATOM 759 C C . GLY A 1 99 ? -2.988 18.688 16.484 1 94.19 99 GLY A C 1
ATOM 760 O O . GLY A 1 99 ? -1.851 18.812 16.031 1 94.19 99 GLY A O 1
ATOM 761 N N . ARG A 1 100 ? -3.307 17.859 17.453 1 96.25 100 ARG A N 1
ATOM 762 C CA . ARG A 1 100 ? -2.266 17 18.016 1 96.25 100 ARG A CA 1
ATOM 763 C C . ARG A 1 100 ? -2.334 15.594 17.438 1 96.25 100 ARG A C 1
ATOM 765 O O . ARG A 1 100 ? -3.375 14.938 17.516 1 96.25 100 ARG A O 1
ATOM 772 N N . LEU A 1 101 ? -1.229 15.227 16.906 1 96.69 101 LEU A N 1
ATOM 773 C CA . LEU A 1 101 ? -1.133 13.859 16.406 1 96.69 101 LEU A CA 1
ATOM 774 C C . LEU A 1 101 ? -0.976 12.867 17.562 1 96.69 101 LEU A C 1
ATOM 776 O O . LEU A 1 101 ? -0.185 13.102 18.469 1 96.69 101 LEU A O 1
ATOM 780 N N . LEU A 1 102 ? -1.742 11.781 17.578 1 96.88 102 LEU A N 1
ATOM 781 C CA . LEU A 1 102 ? -1.543 10.711 18.547 1 96.88 102 LEU A CA 1
ATOM 782 C C . LEU A 1 102 ? -0.377 9.82 18.141 1 96.88 102 LEU A C 1
ATOM 784 O O . LEU A 1 102 ? -0.568 8.82 17.438 1 96.88 102 LEU A O 1
ATOM 788 N N . LEU A 1 103 ? 0.822 10.219 18.516 1 96.69 103 LEU A N 1
ATOM 789 C CA . LEU A 1 103 ? 2.059 9.484 18.297 1 96.69 103 LEU A CA 1
ATOM 790 C C . LEU A 1 103 ? 2.732 9.141 19.625 1 96.69 103 LEU A C 1
ATOM 792 O O . LEU A 1 103 ? 2.738 9.953 20.547 1 96.69 103 LEU A O 1
ATOM 796 N N . GLY A 1 104 ? 3.201 7.898 19.656 1 95.56 104 GLY A N 1
ATOM 797 C CA . GLY A 1 104 ? 4.043 7.582 20.797 1 95.56 104 GLY A CA 1
ATOM 798 C C . GLY A 1 104 ? 5.309 8.422 20.859 1 95.56 104 GLY A C 1
ATOM 799 O O . GLY A 1 104 ? 5.609 9.164 19.922 1 95.56 104 GLY A O 1
ATOM 800 N N . THR A 1 105 ? 6.098 8.211 21.859 1 94.44 105 THR A N 1
ATOM 801 C CA . THR A 1 105 ? 7.277 9.016 22.156 1 94.44 105 THR A CA 1
ATOM 802 C C . THR A 1 105 ? 8.266 8.984 21 1 94.44 105 THR A C 1
ATOM 804 O O . THR A 1 105 ? 8.82 10.016 20.625 1 94.44 105 THR A O 1
ATOM 807 N N . TRP A 1 106 ? 8.461 7.863 20.438 1 95.62 106 TRP A N 1
ATOM 808 C CA . TRP A 1 106 ? 9.547 7.699 19.484 1 95.62 106 TRP A CA 1
ATOM 809 C C . TRP A 1 106 ? 9.008 7.605 18.062 1 95.62 106 TRP A C 1
ATOM 811 O O . TRP A 1 106 ? 9.773 7.508 17.094 1 95.62 106 TRP A O 1
ATOM 821 N N . GLN A 1 107 ? 7.613 7.57 17.984 1 97.69 107 GLN A N 1
ATOM 822 C CA . GLN A 1 107 ? 7.031 7.402 16.656 1 97.69 107 GLN A CA 1
ATOM 823 C C . GLN A 1 107 ? 7.16 8.68 15.828 1 97.69 107 GLN A C 1
ATOM 825 O O . GLN A 1 107 ? 6.93 9.781 16.344 1 97.69 107 GLN A O 1
ATOM 830 N N . ARG A 1 108 ? 7.586 8.531 14.562 1 98.56 108 ARG A N 1
ATOM 831 C CA . ARG A 1 108 ? 7.645 9.555 13.523 1 98.56 108 ARG A CA 1
ATOM 832 C C . ARG A 1 108 ? 6.98 9.062 12.242 1 98.56 108 ARG A C 1
ATOM 834 O O . ARG A 1 108 ? 6.844 7.859 12.031 1 98.56 108 ARG A O 1
ATOM 841 N N . ILE A 1 109 ? 6.5 10.016 11.516 1 98.69 109 ILE A N 1
ATOM 842 C CA . ILE A 1 109 ? 5.969 9.719 10.195 1 98.69 109 ILE A CA 1
ATOM 843 C C . ILE A 1 109 ? 7.082 9.82 9.156 1 98.69 109 ILE A C 1
ATOM 845 O O . ILE A 1 109 ? 7.641 10.898 8.938 1 98.69 109 ILE A O 1
ATOM 849 N N . LEU A 1 110 ? 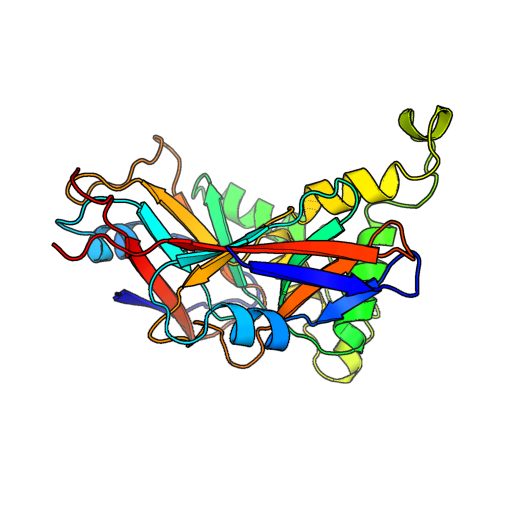7.371 8.688 8.531 1 98.88 110 LEU A N 1
ATOM 850 C CA . LEU A 1 110 ? 8.539 8.586 7.664 1 98.88 110 LEU A CA 1
ATOM 851 C C . LEU A 1 110 ? 8.125 8.352 6.215 1 98.88 110 LEU A C 1
ATOM 853 O O . LEU A 1 110 ? 7.336 7.449 5.93 1 98.88 110 LEU A O 1
ATOM 857 N N . PHE A 1 111 ? 8.586 9.234 5.336 1 98.88 111 PHE A N 1
ATOM 858 C CA . PHE A 1 111 ? 8.492 9.062 3.889 1 98.88 111 PHE A CA 1
ATOM 859 C C . PHE A 1 111 ? 9.68 8.281 3.355 1 98.88 111 PHE A C 1
ATOM 861 O O . PHE A 1 111 ? 10.836 8.672 3.568 1 98.88 111 PHE A O 1
ATOM 868 N N . VAL A 1 112 ? 9.414 7.168 2.664 1 98.88 112 VAL A N 1
ATOM 869 C CA . VAL A 1 112 ? 10.484 6.316 2.164 1 98.88 112 VAL A CA 1
ATOM 870 C C . VAL A 1 112 ? 10.586 6.445 0.646 1 98.88 112 VAL A C 1
ATOM 872 O O . VAL A 1 112 ? 9.727 5.949 -0.084 1 98.88 112 VAL A O 1
ATOM 875 N N . GLU A 1 113 ? 11.617 7.133 0.167 1 98.88 113 GLU A N 1
ATOM 876 C CA . GLU A 1 113 ? 11.969 7.223 -1.248 1 98.88 113 GLU A CA 1
ATOM 877 C C . GLU A 1 113 ? 12.68 5.957 -1.722 1 98.88 113 GLU A C 1
ATOM 879 O O . GLU A 1 113 ? 13.641 5.508 -1.095 1 98.88 113 GLU A O 1
ATOM 884 N N . LEU A 1 114 ? 12.203 5.402 -2.869 1 98.81 114 LEU A N 1
ATOM 885 C CA . LEU A 1 114 ? 12.812 4.152 -3.314 1 98.81 114 LEU A CA 1
ATOM 886 C C . LEU A 1 114 ? 13.281 4.262 -4.758 1 98.81 114 LEU A C 1
ATOM 888 O O . LEU A 1 114 ? 13.766 3.283 -5.336 1 98.81 114 LEU A O 1
ATOM 892 N N . ASP A 1 115 ? 13.078 5.441 -5.336 1 98.69 115 ASP A N 1
ATOM 893 C CA . ASP A 1 115 ? 13.461 5.668 -6.727 1 98.69 115 ASP A CA 1
ATOM 894 C C . ASP A 1 115 ? 13.789 7.137 -6.977 1 98.69 115 ASP A C 1
ATOM 896 O O . ASP A 1 115 ? 13.273 7.746 -7.914 1 98.69 115 ASP A O 1
ATOM 900 N N . GLY A 1 116 ? 14.547 7.711 -6.086 1 98.12 116 GLY A N 1
ATOM 901 C CA . GLY A 1 116 ? 14.938 9.109 -6.207 1 98.12 116 GLY A CA 1
ATOM 902 C C . GLY A 1 116 ? 16.266 9.297 -6.922 1 98.12 116 GLY A C 1
ATOM 903 O O . GLY A 1 116 ? 16.734 8.391 -7.605 1 98.12 116 GLY A O 1
ATOM 904 N N . PRO A 1 117 ? 16.781 10.422 -6.773 1 98.38 117 PRO A N 1
ATOM 905 C CA . PRO A 1 117 ? 16.219 11.625 -6.16 1 98.38 117 PRO A CA 1
ATOM 906 C C . PRO A 1 117 ? 15.062 12.211 -6.973 1 98.38 117 PRO A C 1
ATOM 908 O O . PRO A 1 117 ? 15.055 12.102 -8.203 1 98.38 117 PRO A O 1
ATOM 911 N N . ARG A 1 118 ? 14.07 12.758 -6.297 1 98.19 118 ARG A N 1
ATOM 912 C CA . ARG A 1 118 ? 12.914 13.344 -6.961 1 98.19 118 ARG A CA 1
ATOM 913 C C . ARG A 1 118 ? 12.219 14.367 -6.059 1 98.19 118 ARG A C 1
ATOM 915 O O . ARG A 1 118 ? 12.555 14.477 -4.875 1 98.19 118 ARG A O 1
ATOM 922 N N . ARG A 1 119 ? 11.383 15.156 -6.691 1 98.31 119 ARG A N 1
ATOM 923 C CA . ARG A 1 119 ? 10.391 15.953 -5.977 1 98.31 119 ARG A CA 1
ATOM 924 C C . ARG A 1 119 ? 9.055 15.219 -5.898 1 98.31 119 ARG A C 1
ATOM 926 O O . ARG A 1 119 ? 8.453 14.906 -6.926 1 98.31 119 ARG A O 1
ATOM 933 N N . ARG A 1 120 ? 8.68 14.945 -4.688 1 98.5 120 ARG A N 1
ATOM 934 C CA . ARG A 1 120 ? 7.5 14.125 -4.445 1 98.5 120 ARG A CA 1
ATOM 935 C C . ARG A 1 120 ? 6.395 14.938 -3.771 1 98.5 120 ARG A C 1
ATOM 937 O O . ARG A 1 120 ? 6.645 16.031 -3.256 1 98.5 120 ARG A O 1
ATOM 944 N N . LYS A 1 121 ? 5.188 14.352 -3.871 1 98.31 121 LYS A N 1
ATOM 945 C CA . LYS A 1 121 ? 4.039 14.93 -3.178 1 98.31 121 LYS A CA 1
ATOM 946 C C . LYS A 1 121 ? 3.412 13.922 -2.219 1 98.31 121 LYS A C 1
ATOM 948 O O . LYS A 1 121 ? 3.309 12.734 -2.535 1 98.31 121 LYS A O 1
ATOM 953 N N . VAL A 1 122 ? 3.025 14.422 -1.051 1 98.38 122 VAL A N 1
ATOM 954 C CA . VAL A 1 122 ? 2.268 13.68 -0.049 1 98.38 122 VAL A CA 1
ATOM 955 C C . VAL A 1 122 ? 0.993 14.438 0.305 1 98.38 122 VAL A C 1
ATOM 957 O O . VAL A 1 122 ? 1.031 15.648 0.55 1 98.38 122 VAL A O 1
ATOM 960 N N . HIS A 1 123 ? -0.103 13.719 0.278 1 97.69 123 HIS A N 1
ATOM 961 C CA . HIS A 1 123 ? -1.391 14.312 0.614 1 97.69 123 HIS A CA 1
ATOM 962 C C . HIS A 1 123 ? -1.758 14.047 2.07 1 97.69 123 HIS A C 1
ATOM 964 O O . HIS A 1 123 ? -1.546 12.945 2.576 1 97.69 123 HIS A O 1
ATOM 970 N N . VAL A 1 124 ? -2.279 15.07 2.734 1 97.44 124 VAL A N 1
ATOM 971 C CA . VAL A 1 124 ? -2.789 14.961 4.098 1 97.44 124 VAL A CA 1
ATOM 972 C C . VAL A 1 124 ? -4.262 15.359 4.129 1 97.44 124 VAL A C 1
ATOM 974 O O . VAL A 1 124 ? -4.617 16.484 3.76 1 97.44 124 VAL A O 1
ATOM 977 N N . ILE A 1 125 ? -5.094 14.453 4.531 1 94.44 125 ILE A N 1
ATOM 978 C CA . ILE A 1 125 ? -6.535 14.672 4.617 1 94.44 125 ILE A CA 1
ATOM 979 C C . ILE A 1 125 ? -7.027 14.305 6.016 1 94.44 125 ILE A C 1
ATOM 981 O O . ILE A 1 125 ? -6.699 13.234 6.539 1 94.44 125 ILE A O 1
ATOM 985 N N . VAL A 1 126 ? -7.793 15.18 6.645 1 92.81 126 VAL A N 1
ATOM 986 C CA . VAL A 1 126 ? -8.375 14.891 7.949 1 92.81 126 VAL A CA 1
ATOM 987 C C . VAL A 1 126 ? -9.883 14.688 7.812 1 92.81 126 VAL A C 1
ATOM 989 O O . VAL A 1 126 ? -10.578 15.555 7.281 1 92.81 126 VAL A O 1
ATOM 992 N N . TYR A 1 127 ? -10.297 13.555 8.211 1 90.06 127 TYR A N 1
ATOM 993 C CA . TYR A 1 127 ? -11.719 13.234 8.227 1 90.06 127 TYR A CA 1
ATOM 994 C C . TYR A 1 127 ? -12.289 13.367 9.625 1 90.06 127 TYR A C 1
ATOM 996 O O . TYR A 1 127 ? -11.812 12.734 10.57 1 90.06 127 TYR A O 1
ATOM 1004 N N . GLU A 1 128 ? -13.258 14.219 9.734 1 85.88 128 GLU A N 1
ATOM 1005 C CA . GLU A 1 128 ? -13.883 14.469 11.023 1 85.88 128 GLU A CA 1
ATOM 1006 C C . GLU A 1 128 ? -15.008 13.477 11.297 1 85.88 128 GLU A C 1
ATOM 1008 O O . GLU A 1 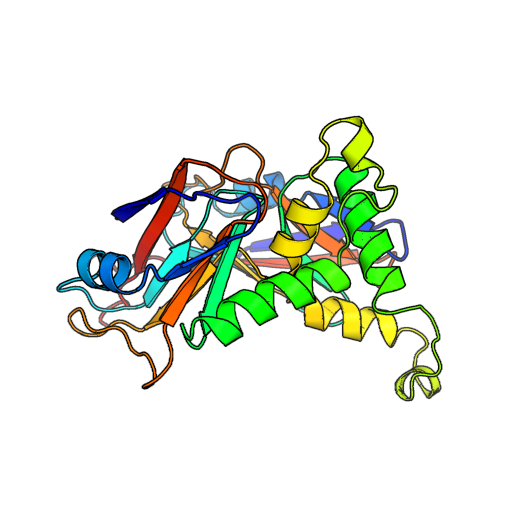128 ? -15.703 13.047 10.375 1 85.88 128 GLU A O 1
ATOM 1013 N N . ALA A 1 129 ? -14.945 12.891 12.586 1 65.06 129 ALA A N 1
ATOM 1014 C CA . ALA A 1 129 ? -16.031 11.992 12.961 1 65.06 129 ALA A CA 1
ATOM 1015 C C . ALA A 1 129 ? -17.359 12.734 13.008 1 65.06 129 ALA A C 1
ATOM 1017 O O . ALA A 1 129 ? -17.391 13.953 13.227 1 65.06 129 ALA A O 1
ATOM 1018 N N . GLU A 1 130 ? -18.406 12.125 12.328 1 56.03 130 GLU A N 1
ATOM 1019 C CA . GLU A 1 130 ? -19.719 12.742 12.5 1 56.03 130 GLU A CA 1
ATOM 1020 C C . GLU A 1 130 ? -20.016 13.023 13.977 1 56.03 130 GLU A C 1
ATOM 1022 O O . GLU A 1 130 ? -19.656 12.219 14.844 1 56.03 130 GLU A O 1
ATOM 1027 N N . LYS A 1 131 ? -19.953 14.32 14.375 1 48.53 131 LYS A N 1
ATOM 1028 C CA . LYS A 1 131 ? -20.547 14.664 15.672 1 48.53 131 LYS A CA 1
ATOM 1029 C C . LYS A 1 131 ? -21.938 14.078 15.812 1 48.53 131 LYS A C 1
ATOM 1031 O O . LYS A 1 131 ? -22.766 14.203 14.906 1 48.53 131 LYS A O 1
ATOM 1036 N N . GLY A 1 132 ? -22.078 12.789 16.203 1 34.62 132 GLY A N 1
ATOM 1037 C CA . GLY A 1 132 ? -23.422 12.602 16.703 1 34.62 132 GLY A CA 1
ATOM 1038 C C . GLY A 1 132 ? -23.938 13.781 17.516 1 34.62 132 GLY A C 1
ATOM 1039 O O . GLY A 1 132 ? -23.141 14.578 18.016 1 34.62 132 GLY A O 1
ATOM 1040 N N . MET B 1 1 ? -22.344 0.406 0.945 1 89.69 1 MET B N 1
ATOM 1041 C CA . MET B 1 1 ? -21.359 -0.648 0.742 1 89.69 1 MET B CA 1
ATOM 1042 C C . MET B 1 1 ? -21.625 -1.415 -0.546 1 89.69 1 MET B C 1
ATOM 1044 O O . MET B 1 1 ? -22.781 -1.773 -0.826 1 89.69 1 MET B O 1
ATOM 1048 N N . VAL B 1 2 ? -20.578 -1.575 -1.355 1 94.31 2 VAL B N 1
ATOM 1049 C CA . VAL B 1 2 ? -20.641 -2.299 -2.619 1 94.31 2 VAL B CA 1
ATOM 1050 C C . VAL B 1 2 ? -19.75 -3.535 -2.557 1 94.31 2 VAL B C 1
ATOM 1052 O O . VAL B 1 2 ? -18.641 -3.479 -2.021 1 94.31 2 VAL B O 1
ATOM 1055 N N . VAL B 1 3 ? -20.25 -4.691 -3.084 1 97.25 3 VAL B N 1
ATOM 1056 C CA . VAL B 1 3 ? -19.438 -5.902 -3.168 1 97.25 3 VAL B CA 1
ATOM 1057 C C . VAL B 1 3 ? -19.078 -6.18 -4.625 1 97.25 3 VAL B C 1
ATOM 1059 O O . VAL B 1 3 ? -19.953 -6.219 -5.496 1 97.25 3 VAL B O 1
ATOM 1062 N N . ILE B 1 4 ? -17.844 -6.352 -4.891 1 97.25 4 ILE B N 1
ATOM 1063 C CA . ILE B 1 4 ? -17.312 -6.672 -6.215 1 97.25 4 ILE B CA 1
ATOM 1064 C C . ILE B 1 4 ? -16.828 -8.117 -6.242 1 97.25 4 ILE B C 1
ATOM 1066 O O . ILE B 1 4 ? -16.172 -8.578 -5.312 1 97.25 4 ILE B O 1
ATOM 1070 N N . GLU B 1 5 ? -17.156 -8.758 -7.32 1 97.81 5 GLU B N 1
ATOM 1071 C CA . GLU B 1 5 ? -16.656 -10.117 -7.523 1 97.81 5 GLU B CA 1
ATOM 1072 C C . GLU B 1 5 ? -15.406 -10.117 -8.398 1 97.81 5 GLU B C 1
ATOM 1074 O O . GLU B 1 5 ? -15.328 -9.383 -9.391 1 97.81 5 GLU B O 1
ATOM 1079 N N . VAL B 1 6 ? -14.445 -10.883 -7.977 1 98.06 6 VAL B N 1
ATOM 1080 C CA . VAL B 1 6 ? -13.211 -11.031 -8.742 1 98.06 6 VAL B CA 1
ATOM 1081 C C . VAL B 1 6 ? -12.969 -12.508 -9.047 1 98.06 6 VAL B C 1
ATOM 1083 O O . VAL B 1 6 ? -12.773 -13.312 -8.133 1 98.06 6 VAL B O 1
ATOM 1086 N N . GLU B 1 7 ? -12.953 -12.859 -10.266 1 98.12 7 GLU B N 1
ATOM 1087 C CA . GLU B 1 7 ? -12.633 -14.219 -10.688 1 98.12 7 GLU B CA 1
ATOM 1088 C C . GLU B 1 7 ? -11.18 -14.344 -11.125 1 98.12 7 GLU B C 1
ATOM 1090 O O . GLU B 1 7 ? -10.711 -13.578 -11.969 1 98.12 7 GLU B O 1
ATOM 1095 N N . THR B 1 8 ? -10.516 -15.289 -10.516 1 98.38 8 THR B N 1
ATOM 1096 C CA . THR B 1 8 ? -9.117 -15.484 -10.867 1 98.38 8 THR B CA 1
ATOM 1097 C C . THR B 1 8 ? -8.922 -16.797 -11.625 1 98.38 8 THR B C 1
ATOM 1099 O O . THR B 1 8 ? -9.812 -17.641 -11.633 1 98.38 8 THR B O 1
ATOM 1102 N N . ARG B 1 9 ? -7.688 -16.938 -12.281 1 98.25 9 ARG B N 1
ATOM 1103 C CA . ARG B 1 9 ? -7.492 -18.031 -13.219 1 98.25 9 ARG B CA 1
ATOM 1104 C C . ARG B 1 9 ? -6.25 -18.844 -12.859 1 98.25 9 ARG B C 1
ATOM 1106 O O . ARG B 1 9 ? -6.031 -19.938 -13.391 1 98.25 9 ARG B O 1
ATOM 1113 N N . LYS B 1 10 ? -5.406 -18.328 -12.016 1 98 10 LYS B N 1
ATOM 1114 C CA . LYS B 1 10 ? -4.16 -18.953 -11.578 1 98 10 LYS B CA 1
ATOM 1115 C C . LYS B 1 10 ? -4.074 -19.016 -10.055 1 98 10 LYS B C 1
ATOM 1117 O O . LYS B 1 10 ? -4.828 -18.328 -9.367 1 98 10 LYS B O 1
ATOM 1122 N N . ARG B 1 11 ? -3.219 -19.938 -9.586 1 98.12 11 ARG B N 1
ATOM 1123 C CA . ARG B 1 11 ? -3.018 -20 -8.141 1 98.12 11 ARG B CA 1
ATOM 1124 C C . ARG B 1 11 ? -2.59 -18.656 -7.586 1 98.12 11 ARG B C 1
ATOM 1126 O O . ARG B 1 11 ? -3.086 -18.219 -6.543 1 98.12 11 ARG B O 1
ATOM 1133 N N . GLU B 1 12 ? -1.6 -18.109 -8.258 1 98.62 12 GLU B N 1
ATOM 1134 C CA . GLU B 1 12 ? -1.15 -16.75 -7.926 1 98.62 12 GLU B CA 1
ATOM 1135 C C . GLU B 1 12 ? -1.309 -15.812 -9.117 1 98.62 12 GLU B C 1
ATOM 1137 O O . GLU B 1 12 ? -0.799 -16.094 -10.203 1 98.62 12 GLU B O 1
ATOM 1142 N N . GLU B 1 13 ? -2.01 -14.695 -8.844 1 98.19 13 GLU B N 1
ATOM 1143 C CA . GLU B 1 13 ? -2.381 -13.773 -9.914 1 98.19 13 GLU B CA 1
ATOM 1144 C C . GLU B 1 13 ? -2.668 -12.375 -9.359 1 98.19 13 GLU B C 1
ATOM 1146 O O . GLU B 1 13 ? -3.287 -12.234 -8.305 1 98.19 13 GLU B O 1
ATOM 1151 N N . VAL B 1 14 ? -2.168 -11.367 -10.117 1 98.81 14 VAL B N 1
ATOM 1152 C CA . VAL B 1 14 ? -2.529 -9.992 -9.789 1 98.81 14 VAL B CA 1
ATOM 1153 C C . VAL B 1 14 ? -3.613 -9.508 -10.75 1 98.81 14 VAL B C 1
ATOM 1155 O O . VAL B 1 14 ? -3.471 -9.625 -11.969 1 98.81 14 VAL B O 1
ATOM 1158 N N . VAL B 1 15 ? -4.723 -8.961 -10.227 1 98.75 15 VAL B N 1
ATOM 1159 C CA . VAL B 1 15 ? -5.848 -8.477 -11.023 1 98.75 15 VAL B CA 1
ATOM 1160 C C . VAL B 1 15 ? -6.07 -6.992 -10.75 1 98.75 15 VAL B C 1
ATOM 1162 O O . VAL B 1 15 ? -6.215 -6.578 -9.602 1 98.75 15 VAL B O 1
ATOM 1165 N N . ASP B 1 16 ? -6.098 -6.199 -11.805 1 98.75 16 ASP B N 1
ATOM 1166 C CA . ASP B 1 16 ? -6.434 -4.781 -11.703 1 98.75 16 ASP B CA 1
ATOM 1167 C C . ASP B 1 16 ? -7.941 -4.586 -11.562 1 98.75 16 ASP B C 1
ATOM 1169 O O . ASP B 1 16 ? -8.695 -4.844 -12.5 1 98.75 16 ASP B O 1
ATOM 1173 N N . ILE B 1 17 ? -8.305 -4.055 -10.375 1 98.69 17 ILE B N 1
ATOM 1174 C CA . ILE B 1 17 ? -9.742 -3.918 -10.148 1 98.69 17 ILE B CA 1
ATOM 1175 C C . ILE B 1 17 ? -10.109 -2.439 -10.047 1 98.69 17 ILE B C 1
ATOM 1177 O O . ILE B 1 17 ? -11.164 -2.092 -9.508 1 98.69 17 ILE B O 1
ATOM 1181 N N . THR B 1 18 ? -9.336 -1.583 -10.531 1 98.69 18 THR B N 1
ATOM 1182 C CA . THR B 1 18 ? -9.469 -0.138 -10.391 1 98.69 18 THR B CA 1
ATOM 1183 C C . THR B 1 18 ? -10.797 0.344 -10.969 1 98.69 18 THR B C 1
ATOM 1185 O O . THR B 1 18 ? -11.516 1.113 -10.328 1 98.69 18 THR B O 1
ATOM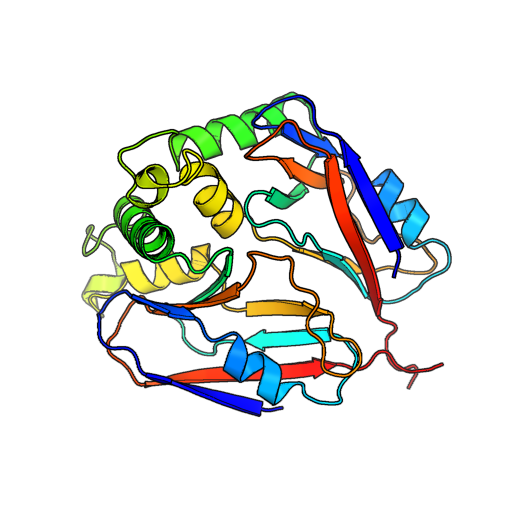 1188 N N . GLU B 1 19 ? -11.125 -0.08 -12.141 1 98.25 19 GLU B N 1
ATOM 1189 C CA . GLU B 1 19 ? -12.336 0.408 -12.805 1 98.25 19 GLU B CA 1
ATOM 1190 C C . GLU B 1 19 ? -13.586 -0.01 -12.039 1 98.25 19 GLU B C 1
ATOM 1192 O O . GLU B 1 19 ? -14.562 0.738 -11.984 1 98.25 19 GLU B O 1
ATOM 1197 N N . ARG B 1 20 ? -13.562 -1.183 -11.477 1 98 20 ARG B N 1
ATOM 1198 C CA . ARG B 1 20 ? -14.695 -1.636 -10.672 1 98 20 ARG B CA 1
ATOM 1199 C C . ARG B 1 20 ? -14.852 -0.781 -9.422 1 98 20 ARG B C 1
ATOM 1201 O O . ARG B 1 20 ? -15.977 -0.481 -9.008 1 98 20 ARG B O 1
ATOM 1208 N N . ILE B 1 21 ? -13.703 -0.447 -8.805 1 98.38 21 ILE B N 1
ATOM 1209 C CA . ILE B 1 21 ? -13.742 0.415 -7.625 1 98.38 21 ILE B CA 1
ATOM 1210 C C . ILE B 1 21 ? -14.273 1.794 -8.016 1 98.38 21 ILE B C 1
ATOM 1212 O O . ILE B 1 21 ? -15.078 2.381 -7.289 1 98.38 21 ILE B O 1
ATOM 1216 N N . ARG B 1 22 ? -13.805 2.303 -9.148 1 98.12 22 ARG B N 1
ATOM 1217 C CA . ARG B 1 22 ? -14.273 3.596 -9.633 1 98.12 22 ARG B CA 1
ATOM 1218 C C . ARG B 1 22 ? -15.789 3.609 -9.773 1 98.12 22 ARG B C 1
ATOM 1220 O O . ARG B 1 22 ? -16.453 4.578 -9.383 1 98.12 22 ARG B O 1
ATOM 1227 N N . GLU B 1 23 ? -16.344 2.559 -10.312 1 97.94 23 GLU B N 1
ATOM 1228 C CA . GLU B 1 23 ? -17.797 2.447 -10.469 1 97.94 23 GLU B CA 1
ATOM 1229 C C . GLU B 1 23 ? -18.5 2.408 -9.117 1 97.94 23 GLU B C 1
ATOM 1231 O O . GLU B 1 23 ? -19.562 3.006 -8.953 1 97.94 23 GLU B O 1
ATOM 1236 N N . ALA B 1 24 ? -17.906 1.796 -8.18 1 97.31 24 ALA B N 1
ATOM 1237 C CA . ALA B 1 24 ? -18.516 1.58 -6.867 1 97.31 24 ALA B CA 1
ATOM 1238 C C . ALA B 1 24 ? -18.594 2.883 -6.078 1 97.31 24 ALA B C 1
ATOM 1240 O O . ALA B 1 24 ? -19.438 3.029 -5.191 1 97.31 24 ALA B O 1
ATOM 1241 N N . VAL B 1 25 ? -17.734 3.865 -6.391 1 96.94 25 VAL B N 1
ATOM 1242 C CA . VAL B 1 25 ? -17.672 5.051 -5.539 1 96.94 25 VAL B CA 1
ATOM 1243 C C . VAL B 1 25 ? -18.281 6.246 -6.266 1 96.94 25 VAL B C 1
ATOM 1245 O O . VAL B 1 25 ? -18.141 7.387 -5.816 1 96.94 25 VAL B O 1
ATOM 1248 N N . ARG B 1 26 ? -18.891 6.008 -7.367 1 96 26 ARG B N 1
ATOM 1249 C CA . ARG B 1 26 ? -19.453 7.082 -8.172 1 96 26 ARG B CA 1
ATOM 1250 C C . ARG B 1 26 ? -20.359 7.977 -7.328 1 96 26 ARG B C 1
ATOM 1252 O O . ARG B 1 26 ? -21.203 7.484 -6.582 1 96 26 ARG B O 1
ATOM 1259 N N . GLY B 1 27 ? -20.094 9.297 -7.449 1 94.25 27 GLY B N 1
ATOM 1260 C CA . GLY B 1 27 ? -20.953 10.289 -6.809 1 94.25 27 GLY B CA 1
ATOM 1261 C C . GLY B 1 27 ? -20.703 10.406 -5.316 1 94.25 27 GLY B C 1
ATOM 1262 O O . GLY B 1 27 ? -21.422 11.125 -4.621 1 94.25 27 GLY B O 1
ATOM 1263 N N . LYS B 1 28 ? -19.781 9.719 -4.797 1 93.31 28 LYS B N 1
ATOM 1264 C CA . LYS B 1 28 ? -19.531 9.734 -3.361 1 93.31 28 LYS B CA 1
ATOM 1265 C C . LYS B 1 28 ? -18.297 10.562 -3.029 1 93.31 28 LYS B C 1
ATOM 1267 O O . LYS B 1 28 ? -17.453 10.797 -3.893 1 93.31 28 LYS B O 1
ATOM 1272 N N . SER B 1 29 ? -18.219 11.07 -1.813 1 93.5 29 SER B N 1
ATOM 1273 C CA . SER B 1 29 ? -17.047 11.75 -1.263 1 93.5 29 SER B CA 1
ATOM 1274 C C . SER B 1 29 ? -16.734 11.25 0.143 1 93.5 29 SER B C 1
ATOM 1276 O O . SER B 1 29 ? -17.641 10.953 0.92 1 93.5 29 SER B O 1
ATOM 1278 N N . GLY B 1 30 ? -15.508 11.156 0.464 1 93.44 30 GLY B N 1
ATOM 1279 C CA . GLY B 1 30 ? -15.023 10.641 1.735 1 93.44 30 GLY B CA 1
ATOM 1280 C C . GLY B 1 30 ? -13.797 9.766 1.598 1 93.44 30 GLY B C 1
ATOM 1281 O O . GLY B 1 30 ? -12.891 10.07 0.815 1 93.44 30 GLY B O 1
ATOM 1282 N N . ILE B 1 31 ? -13.75 8.758 2.389 1 94.19 31 ILE B N 1
ATOM 1283 C CA . ILE B 1 31 ? -12.672 7.777 2.336 1 94.19 31 ILE B CA 1
ATOM 1284 C C . ILE B 1 31 ? -13.219 6.422 1.9 1 94.19 31 ILE B C 1
ATOM 1286 O O . ILE B 1 31 ? -14.125 5.879 2.537 1 94.19 31 ILE B O 1
ATOM 1290 N N . ALA B 1 32 ? -12.672 5.945 0.811 1 96.31 32 ALA B N 1
ATOM 1291 C CA . ALA B 1 32 ? -13.039 4.602 0.373 1 96.31 32 ALA B CA 1
ATOM 1292 C C . ALA B 1 32 ? -12.156 3.551 1.038 1 96.31 32 ALA B C 1
ATOM 1294 O O . ALA B 1 32 ? -10.922 3.646 0.998 1 96.31 32 ALA B O 1
ATOM 1295 N N . VAL B 1 33 ? -12.719 2.613 1.662 1 96.62 33 VAL B N 1
ATOM 1296 C CA . VAL B 1 33 ? -12.047 1.424 2.17 1 96.62 33 VAL B CA 1
ATOM 1297 C C . VAL B 1 33 ? -12.344 0.234 1.259 1 96.62 33 VAL B C 1
ATOM 1299 O O . VAL B 1 33 ? -13.5 -0.14 1.073 1 96.62 33 VAL B O 1
ATOM 1302 N N . VAL B 1 34 ? -11.32 -0.245 0.597 1 98.19 34 VAL B N 1
ATOM 1303 C CA . VAL B 1 34 ? -11.383 -1.478 -0.18 1 98.19 34 VAL B CA 1
ATOM 1304 C C . VAL B 1 34 ? -10.875 -2.646 0.661 1 98.19 34 VAL B C 1
ATOM 1306 O O . VAL B 1 34 ? -9.734 -2.633 1.13 1 98.19 34 VAL B O 1
ATOM 1309 N N . TYR B 1 35 ? -11.719 -3.699 0.813 1 97.75 35 TYR B N 1
ATOM 1310 C CA . TYR B 1 35 ? -11.516 -4.66 1.892 1 97.75 35 TYR B CA 1
ATOM 1311 C C . TYR B 1 35 ? -11.789 -6.082 1.417 1 97.75 35 TYR B C 1
ATOM 1313 O O . TYR B 1 35 ? -12.852 -6.355 0.851 1 97.75 35 TYR B O 1
ATOM 1321 N N . SER B 1 36 ? -10.828 -6.961 1.637 1 98 36 SER B N 1
ATOM 1322 C CA . SER B 1 36 ? -11.008 -8.383 1.347 1 98 36 SER B CA 1
ATOM 1323 C C . SER B 1 36 ? -11.312 -9.172 2.615 1 98 36 SER B C 1
ATOM 1325 O O . SER B 1 36 ? -10.703 -8.93 3.662 1 98 36 SER B O 1
ATOM 1327 N N . THR B 1 37 ? -12.219 -10.156 2.566 1 96.31 37 THR B N 1
ATOM 1328 C CA . THR B 1 37 ? -12.555 -11.008 3.703 1 96.31 37 THR B CA 1
ATOM 1329 C C . THR B 1 37 ? -11.844 -12.352 3.602 1 96.31 37 THR B C 1
ATOM 1331 O O . THR B 1 37 ? -12.148 -13.289 4.344 1 96.31 37 THR B O 1
ATOM 1334 N N . HIS B 1 38 ? -10.93 -12.484 2.713 1 97.81 38 HIS B N 1
ATOM 1335 C CA . HIS B 1 38 ? -10.219 -13.734 2.48 1 97.81 38 HIS B CA 1
ATOM 1336 C C . HIS B 1 38 ? -8.859 -13.734 3.174 1 97.81 38 HIS B C 1
ATOM 1338 O O . HIS B 1 38 ? -8.211 -12.688 3.273 1 97.81 38 HIS B O 1
ATOM 1344 N N . THR B 1 39 ? -8.43 -14.906 3.609 1 97.56 39 THR B N 1
ATOM 1345 C CA . THR B 1 39 ? -7.188 -15 4.367 1 97.56 39 THR B CA 1
ATOM 1346 C C . THR B 1 39 ? -6.012 -15.32 3.447 1 97.56 39 THR B C 1
ATOM 1348 O O . THR B 1 39 ? -4.867 -15.383 3.893 1 97.56 39 THR B O 1
ATOM 1351 N N . THR B 1 40 ? -6.277 -15.531 2.092 1 98.38 40 THR B N 1
ATOM 1352 C CA . THR B 1 40 ? -5.203 -15.891 1.173 1 98.38 40 THR B CA 1
ATOM 1353 C C . THR B 1 40 ? -5.172 -14.938 -0.018 1 98.38 40 THR B C 1
ATOM 1355 O O . THR B 1 40 ? -4.836 -15.344 -1.134 1 98.38 40 THR B O 1
ATOM 1358 N N . THR B 1 41 ? -5.582 -13.703 0.164 1 98.69 41 THR B N 1
ATOM 1359 C CA . THR B 1 41 ? -5.488 -12.633 -0.824 1 98.69 41 THR B CA 1
ATOM 1360 C C . THR B 1 41 ? -4.887 -11.375 -0.204 1 98.69 41 THR B C 1
ATOM 1362 O O . THR B 1 41 ? -4.789 -11.266 1.02 1 98.69 41 THR B O 1
ATOM 1365 N N . GLY B 1 42 ? -4.434 -10.523 -1.049 1 98.38 42 GLY B N 1
ATOM 1366 C CA . GLY B 1 42 ? -3.979 -9.203 -0.633 1 98.38 42 GLY B CA 1
ATOM 1367 C C . GLY B 1 42 ? -4.547 -8.078 -1.48 1 98.38 42 GLY B C 1
ATOM 1368 O O . GLY B 1 42 ? -5.094 -8.328 -2.557 1 98.38 42 GLY B O 1
ATOM 1369 N N . LEU B 1 43 ? -4.496 -6.895 -0.994 1 98.75 43 LEU B N 1
ATOM 1370 C CA . LEU B 1 43 ? -4.832 -5.66 -1.696 1 98.75 43 LEU B CA 1
ATOM 1371 C C . LEU B 1 43 ? -3.689 -4.652 -1.599 1 98.75 43 LEU B C 1
ATOM 1373 O O . LEU B 1 43 ? -3.23 -4.332 -0.5 1 98.75 43 LEU B O 1
ATOM 1377 N N . ILE B 1 44 ? -3.201 -4.184 -2.779 1 98.62 44 ILE B N 1
ATOM 1378 C CA . ILE B 1 44 ? -2.133 -3.189 -2.797 1 98.62 44 ILE B CA 1
ATOM 1379 C C . ILE B 1 44 ? -2.436 -2.125 -3.85 1 98.62 44 ILE B C 1
ATOM 1381 O O . ILE B 1 44 ? -3.312 -2.312 -4.695 1 98.62 44 ILE B O 1
ATOM 1385 N N . ILE B 1 45 ? -1.77 -0.954 -3.711 1 98.69 45 ILE B N 1
ATOM 1386 C CA . ILE B 1 45 ? -1.809 0.102 -4.715 1 98.69 45 ILE B CA 1
ATOM 1387 C C . ILE B 1 45 ? -0.429 0.26 -5.352 1 98.69 45 ILE B C 1
ATOM 1389 O O . ILE B 1 45 ? 0.551 0.547 -4.66 1 98.69 45 ILE B O 1
ATOM 1393 N N . ASN B 1 46 ? -0.357 -0.018 -6.574 1 98.56 46 ASN B N 1
ATOM 1394 C CA . ASN B 1 46 ? 0.86 0.13 -7.367 1 98.56 46 ASN B CA 1
ATOM 1395 C C . ASN B 1 46 ? 0.555 0.192 -8.859 1 98.56 46 ASN B C 1
ATOM 1397 O O . ASN B 1 46 ? -0.557 0.548 -9.258 1 98.56 46 ASN B O 1
ATOM 1401 N N . GLU B 1 47 ? 1.572 0.063 -9.68 1 98.12 47 GLU B N 1
ATOM 1402 C CA . GLU B 1 47 ? 1.4 0.144 -11.125 1 98.12 47 GLU B CA 1
ATOM 1403 C C . GLU B 1 47 ? 0.941 -1.192 -11.703 1 98.12 47 GLU B C 1
ATOM 1405 O O . GLU B 1 47 ? 1.428 -2.25 -11.297 1 98.12 47 GLU B O 1
ATOM 1410 N N . ALA B 1 48 ? -0.022 -1.131 -12.641 1 97.88 48 ALA B N 1
ATOM 1411 C CA . ALA B 1 48 ? -0.534 -2.352 -13.258 1 97.88 48 ALA B CA 1
ATOM 1412 C C . ALA B 1 48 ? 0.174 -2.635 -14.578 1 97.88 48 ALA B C 1
ATOM 1414 O O . ALA B 1 48 ? -0.474 -2.818 -15.609 1 97.88 48 ALA B O 1
ATOM 1415 N N . GLU B 1 49 ? 1.412 -2.639 -14.578 1 98.12 49 GLU B N 1
ATOM 1416 C CA . GLU B 1 49 ? 2.195 -3.074 -15.734 1 98.12 49 GLU B CA 1
ATOM 1417 C C . GLU B 1 49 ? 2.455 -4.578 -15.688 1 98.12 49 GLU B C 1
ATOM 1419 O O . GLU B 1 49 ? 2.799 -5.121 -14.633 1 98.12 49 GLU B O 1
ATOM 1424 N N . ALA B 1 50 ? 2.27 -5.297 -16.781 1 97.56 50 ALA B N 1
ATOM 1425 C CA . ALA B 1 50 ? 2.24 -6.758 -16.812 1 97.56 50 ALA B CA 1
ATOM 1426 C C . ALA B 1 50 ? 3.521 -7.344 -16.234 1 97.56 50 ALA B C 1
ATOM 1428 O O . ALA B 1 50 ? 3.475 -8.289 -15.438 1 97.56 50 ALA B O 1
ATOM 1429 N N . GLY B 1 51 ? 4.645 -6.84 -16.656 1 97.69 51 GLY B N 1
ATOM 1430 C CA . GLY B 1 51 ? 5.914 -7.32 -16.125 1 97.69 51 GLY B CA 1
ATOM 1431 C C . GLY B 1 51 ? 6.051 -7.113 -14.633 1 97.69 51 GLY B C 1
ATOM 1432 O O . GLY B 1 51 ? 6.547 -7.992 -13.922 1 97.69 51 GLY B O 1
ATOM 1433 N N . LEU B 1 52 ? 5.621 -5.953 -14.133 1 98.25 52 LEU B N 1
ATOM 1434 C CA . LEU B 1 52 ? 5.691 -5.652 -12.703 1 98.25 52 LEU B CA 1
ATOM 1435 C C . LEU B 1 52 ? 4.777 -6.574 -11.906 1 98.25 52 LEU B C 1
ATOM 1437 O O . LEU B 1 52 ? 5.152 -7.062 -10.844 1 98.25 52 LEU B O 1
ATOM 1441 N N . MET B 1 53 ? 3.572 -6.789 -12.422 1 98.12 53 MET B N 1
ATOM 1442 C CA . MET B 1 53 ? 2.627 -7.68 -11.758 1 98.12 53 MET B CA 1
ATOM 1443 C C . MET B 1 53 ? 3.205 -9.086 -11.625 1 98.12 53 MET B C 1
ATOM 1445 O O . MET B 1 53 ? 3.053 -9.727 -10.586 1 98.12 53 MET B O 1
ATOM 1449 N N . GLU B 1 54 ? 3.859 -9.578 -12.617 1 97.56 54 GLU B N 1
ATOM 1450 C CA . GLU B 1 54 ? 4.535 -10.867 -12.547 1 97.56 54 GLU B CA 1
ATOM 1451 C C . GLU B 1 54 ? 5.691 -10.828 -11.547 1 97.56 54 GLU B C 1
ATOM 1453 O O . GLU B 1 54 ? 5.934 -11.805 -10.836 1 97.56 54 GLU B O 1
ATOM 1458 N N . ASP B 1 55 ? 6.406 -9.719 -11.547 1 98.19 55 ASP B N 1
ATOM 1459 C CA . ASP B 1 55 ? 7.539 -9.578 -10.633 1 98.19 55 ASP B CA 1
ATOM 1460 C C . ASP B 1 55 ? 7.082 -9.617 -9.18 1 98.19 55 ASP B C 1
ATOM 1462 O O . ASP B 1 55 ? 7.773 -10.172 -8.32 1 98.19 55 ASP B O 1
ATOM 1466 N N . ILE B 1 56 ? 6 -8.953 -8.875 1 98.06 56 ILE B N 1
ATOM 1467 C CA . ILE B 1 56 ? 5.453 -8.961 -7.527 1 98.06 56 ILE B CA 1
ATOM 1468 C C . ILE B 1 56 ? 5.199 -10.398 -7.078 1 98.06 56 ILE B C 1
ATOM 1470 O O . ILE B 1 56 ? 5.633 -10.805 -5.992 1 98.06 56 ILE B O 1
ATOM 1474 N N . ILE B 1 57 ? 4.582 -11.172 -7.891 1 98 57 ILE B N 1
ATOM 1475 C CA . ILE B 1 57 ? 4.277 -12.562 -7.57 1 98 57 ILE B CA 1
ATOM 1476 C C . ILE B 1 57 ? 5.578 -13.352 -7.406 1 98 57 ILE B C 1
ATOM 1478 O O . ILE B 1 57 ? 5.734 -14.102 -6.441 1 98 57 ILE B O 1
ATOM 1482 N N . ALA B 1 58 ? 6.461 -13.195 -8.352 1 97.44 58 ALA B N 1
ATOM 1483 C CA . ALA B 1 58 ? 7.723 -13.93 -8.305 1 97.44 58 ALA B CA 1
ATOM 1484 C C . ALA B 1 58 ? 8.5 -13.617 -7.027 1 97.44 58 ALA B C 1
ATOM 1486 O O . ALA B 1 58 ? 9.055 -14.516 -6.395 1 97.44 58 ALA B O 1
ATOM 1487 N N . HIS B 1 59 ? 8.516 -12.406 -6.727 1 96.94 59 HIS B N 1
ATOM 1488 C CA . HIS B 1 59 ? 9.266 -12.016 -5.531 1 96.94 59 HIS B CA 1
ATOM 1489 C C . HIS B 1 59 ? 8.609 -12.57 -4.27 1 96.94 59 HIS B C 1
ATOM 1491 O O . HIS B 1 59 ? 9.297 -13.055 -3.371 1 96.94 59 HIS B O 1
ATOM 1497 N N . LEU B 1 60 ? 7.324 -12.469 -4.133 1 97.12 60 LEU B N 1
ATOM 1498 C CA . LEU B 1 60 ? 6.613 -13.039 -2.996 1 97.12 60 LEU B CA 1
ATOM 1499 C C . LEU B 1 60 ? 6.883 -14.539 -2.885 1 97.12 60 LEU B C 1
ATOM 1501 O O . LEU B 1 60 ? 7.055 -15.062 -1.783 1 97.12 60 LEU B O 1
ATOM 1505 N N . SER B 1 61 ? 6.945 -15.211 -4.008 1 96.5 61 SER B N 1
ATOM 1506 C CA . SER B 1 61 ? 7.199 -16.641 -4.02 1 96.5 61 SER B CA 1
ATOM 1507 C C . SER B 1 61 ? 8.609 -16.969 -3.527 1 96.5 61 SER B C 1
ATOM 1509 O O . SER B 1 61 ? 8.836 -18 -2.906 1 96.5 61 SER B O 1
ATOM 1511 N N . ASN B 1 62 ? 9.492 -16.062 -3.865 1 95.25 62 ASN B N 1
ATOM 1512 C CA . ASN B 1 62 ? 10.852 -16.219 -3.361 1 95.25 62 ASN B CA 1
ATOM 1513 C C . ASN B 1 62 ? 10.922 -15.969 -1.858 1 95.25 62 ASN B C 1
ATOM 1515 O O . ASN B 1 62 ? 11.625 -16.672 -1.138 1 95.25 62 ASN B O 1
ATOM 1519 N N . LEU B 1 63 ? 10.234 -15 -1.397 1 94.75 63 LEU B N 1
ATOM 1520 C CA . LEU B 1 63 ? 10.242 -14.617 0.008 1 94.75 63 LEU B CA 1
ATOM 1521 C C . LEU B 1 63 ? 9.547 -15.664 0.866 1 94.75 63 LEU B C 1
ATOM 1523 O O . LEU B 1 63 ? 9.969 -15.93 1.993 1 94.75 63 LEU B O 1
ATOM 1527 N N . VAL B 1 64 ? 8.438 -16.188 0.397 1 96.81 64 VAL B N 1
ATOM 1528 C CA . VAL B 1 64 ? 7.617 -17.203 1.064 1 96.81 64 VAL B CA 1
ATOM 1529 C C . VAL B 1 64 ? 7.34 -18.359 0.11 1 96.81 64 VAL B C 1
ATOM 1531 O O . VAL B 1 64 ? 6.266 -18.438 -0.49 1 96.81 64 VAL B O 1
ATOM 1534 N N . PRO B 1 65 ? 8.281 -19.266 0.096 1 97.12 65 PRO B N 1
ATOM 1535 C CA . PRO B 1 65 ? 8.172 -20.328 -0.9 1 97.12 65 PRO B CA 1
ATOM 1536 C C . PRO B 1 65 ? 7.039 -21.312 -0.59 1 97.12 65 PRO B C 1
ATOM 1538 O O . PRO B 1 65 ? 6.699 -21.516 0.578 1 97.12 65 PRO B O 1
ATOM 1541 N N . TYR B 1 66 ? 6.523 -21.844 -1.693 1 95.38 66 TYR B N 1
ATOM 1542 C CA . TYR B 1 66 ? 5.516 -22.906 -1.604 1 95.38 66 TYR B CA 1
ATOM 1543 C C . TYR B 1 66 ? 6.098 -24.156 -0.961 1 95.38 66 TYR B C 1
ATOM 1545 O O . TYR B 1 66 ? 7.223 -24.547 -1.267 1 95.38 66 TYR B O 1
ATOM 1553 N N . ARG B 1 67 ? 5.332 -24.719 0.089 1 93.44 67 ARG B N 1
ATOM 1554 C CA . ARG B 1 67 ? 5.648 -25.984 0.735 1 93.44 67 ARG B CA 1
ATOM 1555 C C . ARG B 1 67 ? 7.059 -25.969 1.308 1 93.44 67 ARG B C 1
ATOM 1557 O O . ARG B 1 67 ? 7.855 -26.875 1.027 1 93.44 67 ARG B O 1
ATOM 1564 N N . ALA B 1 68 ? 7.34 -25.078 2.113 1 95 68 ALA B N 1
ATOM 1565 C CA . ALA B 1 68 ? 8.664 -24.922 2.707 1 95 68 ALA B CA 1
ATOM 1566 C C . ALA B 1 68 ? 8.703 -25.5 4.121 1 95 68 ALA B C 1
ATOM 1568 O O . ALA B 1 68 ? 9.438 -25.016 4.98 1 95 68 ALA B O 1
ATOM 1569 N N . GLY B 1 69 ? 7.852 -26.594 4.336 1 94.81 69 GLY B N 1
ATOM 1570 C CA . GLY B 1 69 ? 7.863 -27.266 5.621 1 94.81 69 GLY B CA 1
ATOM 1571 C C . GLY B 1 69 ? 7.078 -26.547 6.691 1 94.81 69 GLY B C 1
ATOM 1572 O O . GLY B 1 69 ? 7.391 -26.641 7.879 1 94.81 69 GLY B O 1
ATOM 1573 N N . TYR B 1 70 ? 6.09 -25.906 6.258 1 94.88 70 TYR B N 1
ATOM 1574 C CA . TYR B 1 70 ? 5.262 -25.141 7.188 1 94.88 70 TYR B CA 1
ATOM 1575 C C . TYR B 1 70 ? 4.41 -26.078 8.039 1 94.88 70 TYR B C 1
ATOM 1577 O O . TYR B 1 70 ? 3.883 -27.078 7.543 1 94.88 70 TYR B O 1
ATOM 1585 N N . ARG B 1 71 ? 4.203 -25.766 9.266 1 96.31 71 ARG B N 1
ATOM 1586 C CA . ARG B 1 71 ? 3.363 -26.547 10.164 1 96.31 71 ARG B CA 1
ATOM 1587 C C . ARG B 1 71 ? 1.923 -26.594 9.672 1 96.31 71 ARG B C 1
ATOM 1589 O O . ARG B 1 71 ? 1.276 -27.641 9.719 1 96.31 71 ARG B O 1
ATOM 1596 N N . HIS B 1 72 ? 1.408 -25.5 9.203 1 95.81 72 HIS B N 1
ATOM 1597 C CA . HIS B 1 72 ? 0.032 -25.406 8.727 1 95.81 72 HIS B CA 1
ATOM 1598 C C . HIS B 1 72 ? -0.203 -26.359 7.551 1 95.81 72 HIS B C 1
ATOM 1600 O O . HIS B 1 72 ? -1.337 -26.766 7.297 1 95.81 72 HIS B O 1
ATOM 1606 N N . ASP B 1 73 ? 0.75 -26.672 6.805 1 95 73 ASP B N 1
ATOM 1607 C CA . ASP B 1 73 ? 0.604 -27.5 5.617 1 95 73 ASP B CA 1
ATOM 1608 C C . ASP B 1 73 ? 0.222 -28.938 6 1 95 73 ASP B C 1
ATOM 1610 O O . ASP B 1 73 ? -0.178 -29.719 5.141 1 95 73 ASP B O 1
ATOM 1614 N N . MET B 1 74 ? 0.379 -29.266 7.199 1 95 74 MET B N 1
ATOM 1615 C CA . MET B 1 74 ? -0.104 -30.562 7.691 1 95 74 MET B CA 1
ATOM 1616 C C . MET B 1 74 ? -1.617 -30.672 7.543 1 95 74 MET B C 1
ATOM 1618 O O . MET B 1 74 ? -2.162 -31.766 7.477 1 95 74 MET B O 1
ATOM 1622 N N . ILE B 1 75 ? -2.26 -29.516 7.551 1 94.81 75 ILE B N 1
ATOM 1623 C CA . ILE B 1 75 ? -3.717 -29.5 7.5 1 94.81 75 ILE B CA 1
ATOM 1624 C C . ILE B 1 75 ? -4.176 -29.031 6.121 1 94.81 75 ILE B C 1
ATOM 1626 O O . ILE B 1 75 ? -5.172 -29.531 5.59 1 94.81 75 ILE B O 1
ATOM 1630 N N . ASP B 1 76 ? -3.5 -27.969 5.578 1 92.06 76 ASP B N 1
ATOM 1631 C CA . ASP B 1 76 ? -3.852 -27.391 4.285 1 92.06 76 ASP B CA 1
ATOM 1632 C C . ASP B 1 76 ? -2.605 -26.906 3.547 1 92.06 76 ASP B C 1
ATOM 1634 O O . ASP B 1 76 ? -1.744 -26.25 4.137 1 92.06 76 ASP B O 1
ATOM 1638 N N . SER B 1 77 ? -2.359 -27.203 2.373 1 95.25 77 SER B N 1
ATOM 1639 C CA . SER B 1 77 ? -1.133 -27 1.608 1 95.25 77 SER B CA 1
ATOM 1640 C C . SER B 1 77 ? -1.021 -25.562 1.11 1 95.25 77 SER B C 1
ATOM 1642 O O . SER B 1 77 ? -0.587 -25.328 -0.018 1 95.25 77 SER B O 1
ATOM 1644 N N . ASN B 1 78 ? -1.557 -24.609 1.893 1 97.81 78 ASN B N 1
ATOM 1645 C CA . ASN B 1 78 ? -1.533 -23.234 1.409 1 97.81 78 ASN B CA 1
ATOM 1646 C C . ASN B 1 78 ? -0.989 -22.281 2.467 1 97.81 78 ASN B C 1
ATOM 1648 O O . ASN B 1 78 ? -1.397 -21.125 2.529 1 97.81 78 ASN B O 1
ATOM 1652 N N . ALA B 1 79 ? -0.066 -22.75 3.334 1 97.81 79 ALA B N 1
ATOM 1653 C CA . ALA B 1 79 ? 0.549 -21.906 4.348 1 97.81 79 ALA B CA 1
ATOM 1654 C C . ALA B 1 79 ? 1.215 -20.688 3.713 1 97.81 79 ALA B C 1
ATOM 1656 O O . ALA B 1 79 ? 1.107 -19.578 4.23 1 97.81 79 ALA B O 1
ATOM 1657 N N . ASP B 1 80 ? 1.838 -20.891 2.611 1 98 80 ASP B N 1
ATOM 1658 C CA . ASP B 1 80 ? 2.525 -19.797 1.927 1 98 80 ASP B CA 1
ATOM 1659 C C . ASP B 1 80 ? 1.549 -18.688 1.548 1 98 80 ASP B C 1
ATOM 1661 O O . ASP B 1 80 ? 1.864 -17.5 1.687 1 98 80 ASP B O 1
ATOM 1665 N N . ALA B 1 81 ? 0.401 -19.016 1.091 1 98.19 81 ALA B N 1
ATOM 1666 C CA . ALA B 1 81 ? -0.605 -18.047 0.681 1 98.19 81 ALA B CA 1
ATOM 1667 C C . ALA B 1 81 ? -1.029 -17.172 1.855 1 98.19 81 ALA B C 1
ATOM 1669 O O . ALA B 1 81 ? -1.162 -15.945 1.714 1 98.19 81 ALA B O 1
ATOM 1670 N N . HIS B 1 82 ? -1.259 -17.781 3.016 1 98.19 82 HIS B N 1
ATOM 1671 C CA . HIS B 1 82 ? -1.611 -17.062 4.23 1 98.19 82 HIS B CA 1
ATOM 1672 C C . HIS B 1 82 ? -0.507 -16.078 4.629 1 98.19 82 HIS B C 1
ATOM 1674 O O . HIS B 1 82 ? -0.785 -14.938 5 1 98.19 82 HIS B O 1
ATOM 1680 N N . ILE B 1 83 ? 0.705 -16.547 4.555 1 97.5 83 ILE B N 1
ATOM 1681 C CA . ILE B 1 83 ? 1.836 -15.719 4.957 1 97.5 83 ILE B CA 1
ATOM 1682 C C . ILE B 1 83 ? 2.006 -14.562 3.977 1 97.5 83 ILE B C 1
ATOM 1684 O O . ILE B 1 83 ? 2.154 -13.406 4.391 1 97.5 83 ILE B O 1
ATOM 1688 N N . LYS B 1 84 ? 1.926 -14.82 2.664 1 97.88 84 LYS B N 1
ATOM 1689 C CA . LYS B 1 84 ? 2.008 -13.766 1.662 1 97.88 84 LYS B CA 1
ATOM 1690 C C . LYS B 1 84 ? 0.903 -12.734 1.862 1 97.88 84 LYS B C 1
ATOM 1692 O O . LYS B 1 84 ? 1.153 -11.523 1.8 1 97.88 84 LYS B O 1
ATOM 1697 N N . ALA B 1 85 ? -0.263 -13.195 2.129 1 97.81 85 ALA B N 1
ATOM 1698 C CA . ALA B 1 85 ? -1.395 -12.305 2.365 1 97.81 85 ALA B CA 1
ATOM 1699 C C . ALA B 1 85 ? -1.138 -11.398 3.566 1 97.81 85 ALA B C 1
ATOM 1701 O O . ALA B 1 85 ? -1.46 -10.211 3.535 1 97.81 85 ALA B O 1
ATOM 1702 N N . SER B 1 86 ? -0.572 -11.945 4.621 1 95.88 86 SER B N 1
ATOM 1703 C CA . SER B 1 86 ? -0.285 -11.188 5.832 1 95.88 86 SER B CA 1
ATOM 1704 C C . SER B 1 86 ? 0.738 -10.086 5.57 1 95.88 86 SER B C 1
ATOM 1706 O O . SER B 1 86 ? 0.689 -9.023 6.191 1 95.88 86 SER B O 1
ATOM 1708 N N . LEU B 1 87 ? 1.63 -10.305 4.629 1 95.75 87 LEU B N 1
ATOM 1709 C CA . LEU B 1 87 ? 2.645 -9.32 4.285 1 95.75 87 LEU B CA 1
ATOM 1710 C C . LEU B 1 87 ? 2.037 -8.172 3.48 1 95.75 87 LEU B C 1
ATOM 1712 O O . LEU B 1 87 ? 2.443 -7.02 3.631 1 95.75 87 LEU B O 1
ATOM 1716 N N . LEU B 1 88 ? 1.101 -8.406 2.646 1 97 88 LEU B N 1
ATOM 1717 C CA . LEU B 1 88 ? 0.534 -7.422 1.735 1 97 88 LEU B CA 1
ATOM 1718 C C . LEU B 1 88 ? -0.552 -6.605 2.426 1 97 88 LEU B C 1
ATOM 1720 O O . LEU B 1 88 ? -0.66 -5.395 2.207 1 97 88 LEU B O 1
ATOM 1724 N N . GLY B 1 89 ? -1.317 -7.332 3.264 1 96.12 89 GLY B N 1
ATOM 1725 C CA . GLY B 1 89 ? -2.488 -6.711 3.861 1 96.12 89 GLY B CA 1
ATOM 1726 C C . GLY B 1 89 ? -3.766 -6.98 3.088 1 96.12 89 GLY B C 1
ATOM 1727 O O . GLY B 1 89 ? -3.721 -7.32 1.903 1 96.12 89 GLY B O 1
ATOM 1728 N N . ASN B 1 90 ? -4.941 -6.777 3.758 1 97.12 90 ASN B N 1
ATOM 1729 C CA . ASN B 1 90 ? -6.223 -7.156 3.176 1 97.12 90 ASN B CA 1
ATOM 1730 C C . ASN B 1 90 ? -7.074 -5.934 2.84 1 97.12 90 ASN B C 1
ATOM 1732 O O . ASN B 1 90 ? -8.266 -6.062 2.549 1 97.12 90 ASN B O 1
ATOM 1736 N N . SER B 1 91 ? -6.418 -4.746 2.998 1 98.06 91 SER B N 1
ATOM 1737 C CA . SER B 1 91 ? -7.199 -3.545 2.725 1 98.06 91 SER B CA 1
ATOM 1738 C C . SER B 1 91 ? -6.312 -2.414 2.217 1 98.06 91 SER B C 1
ATOM 1740 O O . SER B 1 91 ? -5.098 -2.426 2.432 1 98.06 91 SER B O 1
ATOM 1742 N N . VAL B 1 92 ? -6.938 -1.519 1.44 1 98.12 92 VAL B N 1
ATOM 1743 C CA . VAL B 1 92 ? -6.348 -0.232 1.082 1 98.12 92 VAL B CA 1
ATOM 1744 C C . VAL B 1 92 ? -7.379 0.877 1.272 1 98.12 92 VAL B C 1
ATOM 1746 O O . VAL B 1 92 ? -8.586 0.628 1.218 1 98.12 92 VAL B O 1
ATOM 1749 N N . ILE B 1 93 ? -6.883 2.059 1.549 1 96.81 93 ILE B N 1
ATOM 1750 C CA . ILE B 1 93 ? -7.73 3.238 1.692 1 96.81 93 ILE B CA 1
ATOM 1751 C C . ILE B 1 93 ? -7.398 4.25 0.597 1 96.81 93 ILE B C 1
ATOM 1753 O O . ILE B 1 93 ? -6.23 4.43 0.244 1 96.81 93 ILE B O 1
ATOM 1757 N N . ILE B 1 94 ? -8.43 4.855 0.059 1 97.38 94 ILE B N 1
ATOM 1758 C CA . ILE B 1 94 ? -8.242 5.836 -1.006 1 97.38 94 ILE B CA 1
ATOM 1759 C C . ILE B 1 94 ? -9.18 7.023 -0.784 1 97.38 94 ILE B C 1
ATOM 1761 O O . ILE B 1 94 ? -10.398 6.852 -0.68 1 97.38 94 ILE B O 1
ATOM 1765 N N . PRO B 1 95 ? -8.672 8.227 -0.651 1 95.88 95 PRO B N 1
ATOM 1766 C CA . PRO B 1 95 ? -9.562 9.391 -0.653 1 95.88 95 PRO B CA 1
ATOM 1767 C C . PRO B 1 95 ? -10.383 9.508 -1.936 1 95.88 95 PRO B C 1
ATOM 1769 O O . PRO B 1 95 ? -9.875 9.219 -3.023 1 95.88 95 PRO B O 1
ATOM 1772 N N . VAL B 1 96 ? -11.641 9.898 -1.769 1 95.5 96 VAL B N 1
ATOM 1773 C CA . VAL B 1 96 ? -12.578 10.055 -2.883 1 95.5 96 VAL B CA 1
ATOM 1774 C C . VAL B 1 96 ? -13.219 11.438 -2.836 1 95.5 96 VAL B C 1
ATOM 1776 O O . VAL B 1 96 ? -13.648 11.891 -1.773 1 95.5 96 VAL B O 1
ATOM 1779 N N . GLU B 1 97 ? -13.219 12.125 -3.969 1 94.12 97 GLU B N 1
ATOM 1780 C CA . GLU B 1 97 ? -13.922 13.391 -4.117 1 94.12 97 GLU B CA 1
ATOM 1781 C C . GLU B 1 97 ? -14.828 13.375 -5.344 1 94.12 97 GLU B C 1
ATOM 1783 O O . GLU B 1 97 ? -14.352 13.336 -6.477 1 94.12 97 GLU B O 1
ATOM 1788 N N . ASP B 1 98 ? -16.156 13.406 -5.105 1 94.25 98 ASP B N 1
ATOM 1789 C CA . ASP B 1 98 ? -17.156 13.406 -6.172 1 94.25 98 ASP B CA 1
ATOM 1790 C C . ASP B 1 98 ? -16.922 12.258 -7.145 1 94.25 98 ASP B C 1
ATOM 1792 O O . ASP B 1 98 ? -16.828 12.469 -8.352 1 94.25 98 ASP B O 1
ATOM 1796 N N . GLY B 1 99 ? -16.703 11.133 -6.562 1 94.75 99 GLY B N 1
ATOM 1797 C CA . GLY B 1 99 ? -16.578 9.914 -7.34 1 94.75 99 GLY B CA 1
ATOM 1798 C C . GLY B 1 99 ? -15.188 9.719 -7.914 1 94.75 99 GLY B C 1
ATOM 1799 O O . GLY B 1 99 ? -14.93 8.742 -8.617 1 94.75 99 GLY B O 1
ATOM 1800 N N . ARG B 1 100 ? -14.352 10.695 -7.656 1 96.88 100 ARG B N 1
ATOM 1801 C CA . ARG B 1 100 ? -12.992 10.602 -8.18 1 96.88 100 ARG B CA 1
ATOM 1802 C C . ARG B 1 100 ? -12.031 10.07 -7.121 1 96.88 100 ARG B C 1
ATOM 1804 O O . ARG B 1 100 ? -11.945 10.625 -6.023 1 96.88 100 ARG B O 1
ATOM 1811 N N . LEU B 1 101 ? -11.375 8.93 -7.496 1 97.56 101 LEU B N 1
ATOM 1812 C CA . LEU B 1 101 ? -10.359 8.367 -6.613 1 97.56 101 LEU B CA 1
ATOM 1813 C C . LEU B 1 101 ? -9.078 9.188 -6.664 1 97.56 101 LEU B C 1
ATOM 1815 O O . LEU B 1 101 ? -8.617 9.562 -7.746 1 97.56 101 LEU B O 1
ATOM 1819 N N . LEU B 1 102 ? -8.508 9.484 -5.484 1 97.44 102 LEU B N 1
ATOM 1820 C CA . LEU B 1 102 ? -7.18 10.086 -5.469 1 97.44 102 LEU B CA 1
ATOM 1821 C C . LEU B 1 102 ? -6.105 9.039 -5.734 1 97.44 102 LEU B C 1
ATOM 1823 O O . LEU B 1 102 ? -5.594 8.414 -4.805 1 97.44 102 LEU B O 1
ATOM 1827 N N . LEU B 1 103 ? -5.777 8.891 -7 1 97.56 103 LEU B N 1
ATOM 1828 C CA . LEU B 1 103 ? -4.711 8.016 -7.469 1 97.56 103 LEU B CA 1
ATOM 1829 C C . LEU B 1 103 ? -3.719 8.773 -8.336 1 97.56 103 LEU B C 1
ATOM 1831 O O . LEU B 1 103 ? -4.117 9.625 -9.141 1 97.56 103 LEU B O 1
ATOM 1835 N N . GLY B 1 104 ? -2.445 8.508 -8.07 1 96.88 104 GLY B N 1
ATOM 1836 C CA . GLY B 1 104 ? -1.46 9.031 -9.008 1 96.88 104 GLY B CA 1
ATOM 1837 C C . GLY B 1 104 ? -1.598 8.461 -10.406 1 96.88 104 GLY B C 1
ATOM 1838 O O . GLY B 1 104 ? -2.379 7.535 -10.625 1 96.88 104 GLY B O 1
ATOM 1839 N N . THR B 1 105 ? -0.759 8.938 -11.289 1 95.88 105 THR B N 1
ATOM 1840 C CA . THR B 1 105 ? -0.824 8.609 -12.711 1 95.88 105 THR B CA 1
ATOM 1841 C C . THR B 1 105 ? -0.728 7.105 -12.93 1 95.88 105 THR B C 1
ATOM 1843 O O . THR B 1 105 ? -1.48 6.535 -13.727 1 95.88 105 THR B O 1
ATOM 1846 N N . TRP B 1 106 ? 0.18 6.441 -12.211 1 95.62 106 TRP B N 1
ATOM 1847 C CA . TRP B 1 106 ? 0.49 5.051 -12.508 1 95.62 106 TRP B CA 1
ATOM 1848 C C . TRP B 1 106 ? -0.148 4.117 -11.484 1 95.62 106 TRP B C 1
ATOM 1850 O O . TRP B 1 106 ? -0.026 2.895 -11.586 1 95.62 106 TRP B O 1
ATOM 1860 N N . GLN B 1 107 ? -0.791 4.75 -10.516 1 98.31 107 GLN B N 1
ATOM 1861 C CA . GLN B 1 107 ? -1.33 3.922 -9.438 1 98.31 107 GLN B CA 1
ATOM 1862 C C . GLN B 1 107 ? -2.619 3.23 -9.875 1 98.31 107 GLN B C 1
ATOM 1864 O O . GLN B 1 107 ? -3.463 3.838 -10.531 1 98.31 107 GLN B O 1
ATOM 1869 N N . ARG B 1 108 ? -2.689 2.008 -9.562 1 98.75 108 ARG B N 1
ATOM 1870 C CA . ARG B 1 108 ? -3.859 1.147 -9.703 1 98.75 108 ARG B CA 1
ATOM 1871 C C . ARG B 1 108 ? -4.137 0.378 -8.422 1 98.75 108 ARG B C 1
ATOM 1873 O O . ARG B 1 108 ? -3.25 0.219 -7.578 1 98.75 108 ARG B O 1
ATOM 1880 N N . ILE B 1 109 ? -5.395 0.021 -8.266 1 98.81 109 ILE B N 1
ATOM 1881 C CA . ILE B 1 109 ? -5.797 -0.842 -7.16 1 98.81 109 ILE B CA 1
ATOM 1882 C C . ILE B 1 109 ? -5.73 -2.305 -7.594 1 98.81 109 ILE B C 1
ATOM 1884 O O . ILE B 1 109 ? -6.457 -2.723 -8.5 1 98.81 109 ILE B O 1
ATOM 1888 N N . LEU B 1 110 ? -4.844 -3.066 -6.906 1 98.94 110 LEU B N 1
ATOM 1889 C CA . LEU B 1 110 ? -4.52 -4.414 -7.359 1 98.94 110 LEU B CA 1
ATOM 1890 C C . LEU B 1 110 ? -4.969 -5.453 -6.336 1 98.94 110 LEU B C 1
ATOM 1892 O O . LEU B 1 110 ? -4.629 -5.352 -5.156 1 98.94 110 LEU B O 1
ATOM 1896 N N . PHE B 1 111 ? -5.812 -6.43 -6.797 1 98.81 111 PHE B N 1
ATOM 1897 C CA . PHE B 1 111 ? -6.168 -7.625 -6.047 1 98.81 111 PHE B CA 1
ATOM 1898 C C . PHE B 1 111 ? -5.152 -8.734 -6.285 1 98.81 111 PHE B C 1
ATOM 1900 O O . PHE B 1 111 ? -4.891 -9.109 -7.43 1 98.81 111 PHE B O 1
ATOM 1907 N N . VAL B 1 112 ? -4.562 -9.211 -5.207 1 98.81 112 VAL B N 1
ATOM 1908 C CA . VAL B 1 112 ? -3.535 -10.242 -5.336 1 98.81 112 VAL B CA 1
ATOM 1909 C C . VAL B 1 112 ? -4.086 -11.586 -4.863 1 98.81 112 VAL B C 1
ATOM 1911 O O . VAL B 1 112 ? -4.297 -11.789 -3.666 1 98.81 112 VAL B O 1
ATOM 1914 N N . GLU B 1 113 ? -4.336 -12.484 -5.781 1 98.88 113 GLU B N 1
ATOM 1915 C CA . GLU B 1 113 ? -4.711 -13.875 -5.508 1 98.88 113 GLU B CA 1
ATOM 1916 C C . GLU B 1 113 ? -3.492 -14.719 -5.156 1 98.88 113 GLU B C 1
ATOM 1918 O O . GLU B 1 113 ? -2.492 -14.703 -5.879 1 98.88 113 GLU B O 1
ATOM 1923 N N . LEU B 1 114 ? -3.582 -15.492 -4.031 1 98.81 114 LEU B N 1
ATOM 1924 C CA . LEU B 1 114 ? -2.408 -16.25 -3.615 1 98.81 114 LEU B CA 1
ATOM 1925 C C . LEU B 1 114 ? -2.75 -17.719 -3.428 1 98.81 114 LEU B C 1
ATOM 1927 O O . LEU B 1 114 ? -1.894 -18.516 -3.035 1 98.81 114 LEU B O 1
ATOM 1931 N N . ASP B 1 115 ? -3.998 -18.031 -3.684 1 98.56 115 ASP B N 1
ATOM 1932 C CA . ASP B 1 115 ? -4.457 -19.406 -3.523 1 98.56 115 ASP B CA 1
ATOM 1933 C C . ASP B 1 115 ? -5.641 -19.703 -4.445 1 98.56 115 ASP B C 1
ATOM 1935 O O . ASP B 1 115 ? -6.672 -20.203 -4 1 98.56 115 ASP B O 1
ATOM 1939 N N . GLY B 1 116 ? -5.484 -19.312 -5.707 1 98.06 116 GLY B N 1
ATOM 1940 C CA . GLY B 1 116 ? -6.539 -19.531 -6.688 1 98.06 116 GLY B CA 1
ATOM 1941 C C . GLY B 1 116 ? -6.367 -20.828 -7.469 1 98.06 116 GLY B C 1
ATOM 1942 O O . GLY B 1 116 ? -5.621 -21.719 -7.055 1 98.06 116 GLY B O 1
ATOM 1943 N N . PRO B 1 117 ? -7.039 -20.891 -8.469 1 98.38 117 PRO B N 1
ATOM 1944 C CA . PRO B 1 117 ? -8.094 -19.984 -8.945 1 98.38 117 PRO B CA 1
ATOM 1945 C C . PRO B 1 117 ? -9.359 -20.062 -8.094 1 98.38 117 PRO B C 1
ATOM 1947 O O . PRO B 1 117 ? -9.672 -21.109 -7.527 1 98.38 117 PRO B O 1
ATOM 1950 N N . ARG B 1 118 ? -10.039 -18.953 -7.938 1 98.19 118 ARG B N 1
ATOM 1951 C CA . ARG B 1 118 ? -11.25 -18.875 -7.129 1 98.19 118 ARG B CA 1
ATOM 1952 C C . ARG B 1 118 ? -12.117 -17.688 -7.539 1 98.19 118 ARG B C 1
ATOM 1954 O O . ARG B 1 118 ? -11.68 -16.844 -8.312 1 98.19 118 ARG B O 1
ATOM 1961 N N . ARG B 1 119 ? -13.367 -17.75 -7.109 1 98.25 119 ARG B N 1
ATOM 1962 C CA . ARG B 1 119 ? -14.242 -16.578 -7.105 1 98.25 119 ARG B CA 1
ATOM 1963 C C . ARG B 1 119 ? -14.172 -15.859 -5.762 1 98.25 119 ARG B C 1
ATOM 1965 O O . ARG B 1 119 ? -14.492 -16.438 -4.723 1 98.25 119 ARG B O 1
ATOM 1972 N N . ARG B 1 120 ? -13.734 -14.648 -5.816 1 98.44 120 ARG B N 1
ATOM 1973 C CA . ARG B 1 120 ? -13.492 -13.883 -4.602 1 98.44 120 ARG B CA 1
ATOM 1974 C C . ARG B 1 120 ? -14.438 -12.688 -4.5 1 98.44 120 ARG B C 1
ATOM 1976 O O . ARG B 1 120 ? -15.086 -12.328 -5.48 1 98.44 120 ARG B O 1
ATOM 1983 N N . LYS B 1 121 ? -14.477 -12.172 -3.26 1 98.06 121 LYS B N 1
ATOM 1984 C CA . LYS B 1 121 ? -15.258 -10.961 -3.006 1 98.06 121 LYS B CA 1
ATOM 1985 C C . LYS B 1 121 ? -14.383 -9.867 -2.393 1 98.06 121 LYS B C 1
ATOM 1987 O O . LYS B 1 121 ? -13.539 -10.148 -1.541 1 98.06 121 LYS B O 1
ATOM 1992 N N . VAL B 1 122 ? -14.594 -8.672 -2.875 1 98.25 122 VAL B N 1
ATOM 1993 C CA . VAL B 1 122 ? -13.992 -7.461 -2.326 1 98.25 122 VAL B CA 1
ATOM 1994 C C . VAL B 1 122 ? -15.078 -6.457 -1.953 1 98.25 122 VAL B C 1
ATOM 1996 O O . VAL B 1 122 ? -15.992 -6.207 -2.738 1 98.25 122 VAL B O 1
ATOM 1999 N N . HIS B 1 123 ? -14.992 -5.957 -0.774 1 97.88 123 HIS B N 1
ATOM 2000 C CA . HIS B 1 123 ? -15.961 -4.98 -0.288 1 97.88 123 HIS B CA 1
ATOM 2001 C C . HIS B 1 123 ? 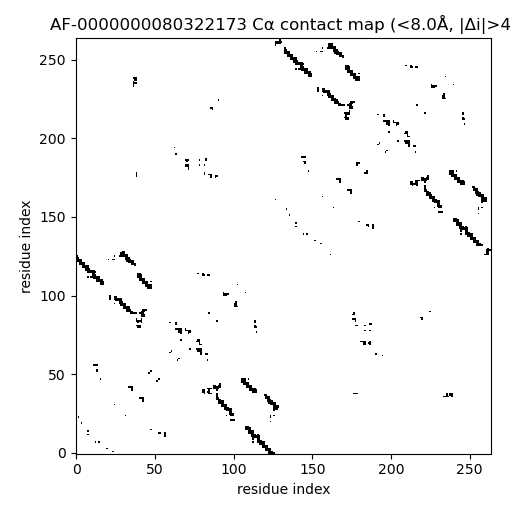-15.438 -3.559 -0.434 1 97.88 123 HIS B C 1
ATOM 2003 O O . HIS B 1 123 ? -14.258 -3.301 -0.177 1 97.88 123 HIS B O 1
ATOM 2009 N N . VAL B 1 124 ? -16.328 -2.643 -0.888 1 97.81 124 VAL B N 1
ATOM 2010 C CA . VAL B 1 124 ? -16.016 -1.225 -0.997 1 97.81 124 VAL B CA 1
ATOM 2011 C C . VAL B 1 124 ? -16.984 -0.406 -0.154 1 97.81 124 VAL B C 1
ATOM 2013 O O . VAL B 1 124 ? -18.203 -0.476 -0.357 1 97.81 124 VAL B O 1
ATOM 2016 N N . ILE B 1 125 ? -16.469 0.31 0.813 1 95.19 125 ILE B N 1
ATOM 2017 C CA . ILE B 1 125 ? -17.25 1.173 1.685 1 95.19 125 ILE B CA 1
ATOM 2018 C C . ILE B 1 125 ? -16.688 2.588 1.666 1 95.19 125 ILE B C 1
ATOM 2020 O O . ILE B 1 125 ? -15.461 2.773 1.765 1 95.19 125 ILE B O 1
ATOM 2024 N N . VAL B 1 126 ? -17.547 3.633 1.482 1 94.06 126 VAL B N 1
ATOM 2025 C CA . VAL B 1 126 ? -17.109 5.023 1.536 1 94.06 126 VAL B CA 1
ATOM 2026 C C . VAL B 1 126 ? -17.656 5.684 2.805 1 94.06 126 VAL B C 1
ATOM 2028 O O . VAL B 1 126 ? -18.859 5.699 3.041 1 94.06 126 VAL B O 1
ATOM 2031 N N . TYR B 1 127 ? -16.734 6.176 3.604 1 88.81 127 TYR B N 1
ATOM 2032 C CA . TYR B 1 127 ? -17.094 6.938 4.797 1 88.81 127 TYR B CA 1
ATOM 2033 C C . TYR B 1 127 ? -17.031 8.438 4.527 1 88.81 127 TYR B C 1
ATOM 2035 O O . TYR B 1 127 ? -16 8.953 4.074 1 88.81 127 TYR B O 1
ATOM 2043 N N . GLU B 1 128 ? -18.125 9.094 4.746 1 83.31 128 GLU B N 1
ATOM 2044 C CA . GLU B 1 128 ? -18.219 10.531 4.5 1 83.31 128 GLU B CA 1
ATOM 2045 C C . GLU B 1 128 ? -17.812 11.328 5.738 1 83.31 128 GLU B C 1
ATOM 2047 O O . GLU B 1 128 ? -17.953 10.852 6.867 1 83.31 128 GLU B O 1
ATOM 2052 N N . ALA B 1 129 ? -16.875 12.414 5.438 1 65.44 129 ALA B N 1
ATOM 2053 C CA . ALA B 1 129 ? -16.594 13.305 6.562 1 65.44 129 ALA B CA 1
ATOM 2054 C C . ALA B 1 129 ? -17.859 14.039 7.008 1 65.44 129 ALA B C 1
ATOM 2056 O O . ALA B 1 129 ? -18.75 14.305 6.199 1 65.44 129 ALA B O 1
ATOM 2057 N N . GLU B 1 130 ? -18.234 13.867 8.258 1 51.34 130 GLU B N 1
ATOM 2058 C CA . GLU B 1 130 ? -19.406 14.602 8.719 1 51.34 130 GLU B CA 1
ATOM 2059 C C . GLU B 1 130 ? -19.281 16.094 8.398 1 51.34 130 GLU B C 1
ATOM 2061 O O . GLU B 1 130 ? -18.203 16.672 8.539 1 51.34 130 GLU B O 1
ATOM 2066 N N . LYS B 1 131 ? -19.938 16.609 7.184 1 48.38 131 LYS B N 1
ATOM 2067 C CA . LYS B 1 131 ? -20.125 18.047 6.996 1 48.38 131 LYS B CA 1
ATOM 2068 C C . LYS B 1 131 ? -20.516 18.734 8.305 1 48.38 131 LYS B C 1
ATOM 2070 O O . LYS B 1 131 ? -21.359 18.219 9.055 1 48.38 131 LYS B O 1
ATOM 2075 N N . GLY B 1 132 ? -19.469 19.312 9.016 1 36.31 132 GLY B N 1
ATOM 2076 C CA . GLY B 1 132 ? -20.062 20.297 9.922 1 36.31 132 GLY B CA 1
ATOM 2077 C C . GLY B 1 132 ? -21.172 21.109 9.281 1 36.31 132 GLY B C 1
ATOM 2078 O O . GLY B 1 132 ? -21.234 21.219 8.055 1 36.31 132 GLY B O 1
#

Nearest PDB structures (foldseek):
  1ve0-assembly1_A  TM=9.779E-01  e=3.025E-17  Sulfurisphaera tokodaii
  2p6h-assembly1_A  TM=9.586E-01  e=7.766E-17  Aeropyrum pernix
  1vph-assembly2_E  TM=9.252E-01  e=2.465E-15  Saccharolobus solfataricus P2
  2cu5-assembly1_C  TM=9.352E-01  e=3.678E-14  Thermus thermophilus HB8
  1vmf-assembly1_C  TM=9.077E-01  e=5.364E-14  Halalkalibacterium halodurans

Organism: NCBI:txid113653

pLDDT: mean 95.46, std 8.41, range [34.62, 98.94]

Solvent-accessible surface area (backbone atoms only — not comparable to full-atom values): 13889 Å² total; per-residue (Å²): 120,42,77,43,79,47,76,51,86,38,40,64,40,71,43,81,46,40,69,64,51,43,63,66,37,54,79,34,53,30,39,33,39,39,38,44,46,53,44,33,30,25,28,49,76,42,60,85,43,71,69,54,45,51,47,52,54,52,49,49,42,68,76,44,43,75,85,74,79,47,57,27,39,78,82,42,88,49,45,32,19,36,47,53,13,42,58,58,28,40,47,46,76,38,51,28,55,71,27,36,70,73,60,59,94,59,50,34,40,33,39,33,40,41,68,35,53,44,81,44,62,37,38,38,36,70,41,32,67,58,78,125,122,43,79,45,80,46,77,51,87,37,39,64,40,71,42,82,44,40,69,61,52,44,62,68,38,55,78,35,51,30,40,33,39,41,37,45,86,55,68,34,31,24,25,44,66,30,55,83,44,72,40,42,43,52,37,49,53,53,49,49,41,67,75,43,43,78,84,76,76,52,75,57,38,79,80,44,89,49,46,33,20,37,52,54,12,65,57,46,26,40,48,48,74,37,50,29,56,71,28,38,70,69,60,26,94,58,42,33,41,33,41,34,39,41,68,36,53,45,82,44,61,36,37,39,38,72,47,57,46,40,76,125

InterPro domains:
  IPR001602 UPF0047 protein YjbQ-like [PF01894] (16-124)
  IPR001602 UPF0047 protein YjbQ-like [PIRSF004681] (4-126)
  IPR001602 UPF0047 protein YjbQ-like [PS01314] (91-109)
  IPR001602 UPF0047 protein YjbQ-like [PTHR30615] (8-124)
  IPR001602 UPF0047 protein YjbQ-like [TIGR00149] (4-126)
  IPR035917 YjbQ-like superfamily [G3DSA:2.60.120.460] (2-128)
  IPR035917 YjbQ-like superfamily [SSF111038] (3-127)

Foldseek 3Di:
DDKDKDFDDDQKFKDFCFVVLLVVQAQHFAKKKKFFPDLQKAKDKDAPDPVVRVVVRVVLCVVQPFPPPDPCVVPPRQPSSNVSRVVRDGIDMFGDDNSDTPDDPRITIMMIRNGDRDIGMMDIDGDHDPPD/DDKDKDFDDDQKFKDFCFVVLLVVQAQHFAKKKKFFPDLQKAKDKFAPDPVVRVVLRVVLCVVQPFPPPDPCVVPPRQVSSNVSRVVRDGIDMFGDDNSDTPDDPRITIMMIRNGDRDIGMMDIDGDDDPPD

Secondary structure (DSSP, 8-state):
-EEEEEE--SSSEEEE-HHHHHHHTTT--EEEEEEE--TTEEEEEE---HHHHHHHHHHHHHHS-TTSS-GGGGT-S-HHHHHHHHHH-SEEEEEEETTEE---TT-EEEEEESS-S-EEEEEEEEEPP---/-EEEEEE--SSSEEEE-HHHHHHHTTT--EEEEEEE--TTEEEEEE---HHHHHHHHHHHHHHS-TTSS-GGGGT-TTHHHHHHHHHH-SEEEEEEETTEE---TT-EEEEEESS-S-EEEEEEEEEPP---